Protein AF-A0A3B3D7U7-F1 (afdb_monomer_lite)

Secondary structure (DSSP, 8-state):
--EEEEEEEEEEEEEETTTEEEEEEEEEEEEEEEEEEEEE--SSS--EEEEEEEEEEEPPEEEEEEHHHHHHHHHHHHHHHHHHHHHHHHHHHHT---PPPPP-------------------------------------------------------------SSPPEEEEEEEE----EEEEEE-PPP----

Foldseek 3Di:
DKDKDKDWQDWDWDQDDPRDTDTFKGTWMKMKIKDKDWDQDPPPPRFIEIEIEIAMDIAEIEGEDEPVRVVVVVVVVVVVVVVVVVVVVVVVVVPDPPPPDPPPDDDDDDDDDDDDDDDDDDDDDDDDDDDDDDDDDDDDDDDDDDDDPDPPPPPPPPPDPPPPDSDGHYHYHYHYDDHHYHYHYDYDDPPDDD

Sequence (194 aa):
FPWSISLSQFSIYTLLGHQQSLSLLEPMGCTSTLAVTSKVQSSSEGRPSFVVCLHVDLQPVHVKCSNPQVQLLYELFLSWSSTWARLQRLVSLRQTPSVPDPPAGAAPSSPVRSSTGTALPDTSTCSPSADFGSPTEQGDSVPTGDDGPFADTVTLEQQTSSIEGTSGKVSLWMQWMLPKVTVQLFAPEPAARK

InterPro domains:
  IPR039782 Intermembrane lipid transfer protein VPS13B [PTHR12517] (1-192)

Structure (mmCIF, N/CA/C/O backbone):
data_AF-A0A3B3D7U7-F1
#
_entry.id   AF-A0A3B3D7U7-F1
#
loop_
_atom_site.group_PDB
_atom_site.id
_atom_site.type_symbol
_atom_site.label_atom_id
_atom_site.label_alt_id
_atom_site.label_comp_id
_atom_site.label_asym_id
_atom_site.label_entity_id
_atom_site.label_seq_id
_atom_site.pdbx_PDB_ins_code
_atom_site.Cartn_x
_atom_site.Cartn_y
_atom_site.Cartn_z
_atom_site.occupancy
_atom_site.B_iso_or_equiv
_atom_site.auth_seq_id
_atom_site.auth_comp_id
_atom_site.auth_asym_id
_atom_site.auth_atom_id
_atom_site.pdbx_PDB_model_num
ATOM 1 N N . PHE A 1 1 ? 7.457 -2.154 -24.240 1.00 61.28 1 PHE A N 1
ATOM 2 C CA . PHE A 1 1 ? 6.013 -2.027 -23.954 1.00 61.28 1 PHE A CA 1
ATOM 3 C C . PHE A 1 1 ? 5.813 -1.870 -22.452 1.00 61.28 1 PHE A C 1
ATOM 5 O O . PHE A 1 1 ? 6.523 -2.554 -21.718 1.00 61.28 1 PHE A O 1
ATOM 12 N N . PRO A 1 2 ? 4.934 -0.960 -21.995 1.00 88.69 2 PRO A N 1
ATOM 13 C CA . PRO A 1 2 ? 4.597 -0.826 -20.580 1.00 88.69 2 PRO A CA 1
ATOM 14 C C . PRO A 1 2 ? 3.758 -2.020 -20.103 1.00 88.69 2 PRO A C 1
ATOM 16 O O . PRO A 1 2 ? 2.958 -2.557 -20.868 1.00 88.69 2 PRO A O 1
ATOM 19 N N . TRP A 1 3 ? 3.949 -2.437 -18.854 1.00 94.75 3 TRP A N 1
ATOM 20 C CA . TRP A 1 3 ? 3.159 -3.466 -18.185 1.00 94.75 3 TRP A CA 1
ATOM 21 C C . TRP A 1 3 ? 2.378 -2.853 -17.034 1.00 94.75 3 TRP A C 1
ATOM 23 O O . TRP A 1 3 ? 2.941 -2.133 -16.214 1.00 94.75 3 TRP A O 1
ATOM 33 N N . SER A 1 4 ? 1.086 -3.159 -16.972 1.00 95.00 4 SER A N 1
ATOM 34 C CA . SER A 1 4 ? 0.200 -2.665 -15.925 1.00 95.00 4 SER A CA 1
ATOM 35 C C . SER A 1 4 ? -0.347 -3.819 -15.099 1.00 95.00 4 SER A C 1
ATOM 37 O O . SER A 1 4 ? -0.784 -4.834 -15.641 1.00 95.00 4 SER A O 1
ATOM 39 N N . ILE A 1 5 ? -0.337 -3.647 -13.783 1.00 95.50 5 ILE A N 1
ATOM 40 C CA . ILE A 1 5 ? -0.952 -4.540 -12.806 1.00 95.50 5 ILE A CA 1
ATOM 41 C C . ILE A 1 5 ? -2.000 -3.717 -12.068 1.00 95.50 5 ILE A C 1
ATOM 43 O O . ILE A 1 5 ? -1.695 -2.647 -11.547 1.00 95.50 5 ILE A O 1
ATOM 47 N N . SER A 1 6 ? -3.231 -4.216 -12.023 1.00 95.19 6 SER A N 1
ATOM 48 C CA . SER A 1 6 ? -4.309 -3.600 -11.255 1.00 95.19 6 SER A CA 1
ATOM 49 C C . SER A 1 6 ? -4.769 -4.536 -10.151 1.00 95.19 6 SER A C 1
ATOM 51 O O . SER A 1 6 ? -4.793 -5.758 -10.304 1.00 95.19 6 SER A O 1
ATOM 53 N N . LEU A 1 7 ? -5.103 -3.940 -9.018 1.00 94.56 7 LEU A N 1
ATOM 54 C CA . LEU A 1 7 ? -5.581 -4.608 -7.829 1.00 94.56 7 LEU A CA 1
ATOM 55 C C . LEU A 1 7 ? -6.872 -3.907 -7.410 1.00 94.56 7 LEU A C 1
ATOM 57 O O . LEU A 1 7 ? -6.892 -2.698 -7.193 1.00 94.56 7 LEU A O 1
ATOM 61 N N . SER A 1 8 ? -7.965 -4.661 -7.359 1.00 93.81 8 SER A N 1
ATOM 62 C CA . SER A 1 8 ? -9.314 -4.154 -7.095 1.00 93.81 8 SER A CA 1
ATOM 63 C C . SER A 1 8 ? -9.872 -4.740 -5.805 1.00 93.81 8 SER A C 1
ATOM 65 O O . SER A 1 8 ? -9.578 -5.892 -5.494 1.00 93.81 8 SER A O 1
ATOM 67 N N . GLN A 1 9 ? -10.746 -3.994 -5.121 1.00 93.12 9 GLN A N 1
ATOM 68 C CA . GLN A 1 9 ? -11.438 -4.451 -3.905 1.00 93.12 9 GLN A CA 1
ATOM 69 C C . GLN A 1 9 ? -10.470 -4.866 -2.780 1.00 93.12 9 GLN A C 1
ATOM 71 O O . GLN A 1 9 ? -10.678 -5.854 -2.081 1.00 93.12 9 GLN A O 1
ATOM 76 N N . PHE A 1 10 ? -9.382 -4.117 -2.615 1.00 93.31 10 PHE A N 1
ATOM 77 C CA . PHE A 1 10 ? -8.396 -4.354 -1.570 1.00 93.31 10 PHE A CA 1
ATOM 78 C C . PHE A 1 10 ? -8.878 -3.875 -0.217 1.00 93.31 10 PHE A C 1
ATOM 80 O O . PHE A 1 10 ? -9.112 -2.682 -0.036 1.00 93.31 10 PHE A O 1
ATOM 87 N N . SER A 1 11 ? -8.933 -4.781 0.748 1.00 94.44 11 SER A N 1
ATOM 88 C CA . SER A 1 11 ? -9.333 -4.464 2.113 1.00 94.44 11 SER A CA 1
ATOM 89 C C . SER A 1 11 ? -8.344 -5.038 3.107 1.00 94.44 11 SER A C 1
ATOM 91 O O . SER A 1 11 ? -7.727 -6.077 2.869 1.00 94.44 11 SER A O 1
ATOM 93 N N . ILE A 1 12 ? -8.218 -4.366 4.246 1.00 94.81 12 ILE A N 1
ATOM 94 C CA . ILE A 1 12 ? -7.397 -4.825 5.365 1.00 94.81 12 ILE A CA 1
ATOM 95 C C . ILE A 1 12 ? -8.302 -4.953 6.577 1.00 94.81 12 ILE A C 1
ATOM 97 O O . ILE A 1 12 ? -9.075 -4.045 6.884 1.00 94.81 12 ILE A O 1
ATOM 101 N N . TYR A 1 13 ? -8.157 -6.068 7.283 1.00 93.75 13 TYR A N 1
ATOM 102 C CA . TYR A 1 13 ? -8.874 -6.356 8.514 1.00 93.75 13 TYR A CA 1
ATOM 103 C C . TYR A 1 13 ? -7.883 -6.658 9.629 1.00 93.75 13 TYR A C 1
ATOM 105 O O . TYR A 1 13 ? -6.816 -7.230 9.401 1.00 93.75 13 TYR A O 1
ATOM 113 N N . THR A 1 14 ? -8.253 -6.297 10.849 1.00 92.31 14 THR A N 1
ATOM 114 C CA . THR A 1 14 ? -7.537 -6.687 12.064 1.00 92.31 14 THR A CA 1
ATOM 115 C C . THR A 1 14 ? -8.327 -7.761 12.789 1.00 92.31 14 THR A C 1
ATOM 117 O O . THR A 1 14 ? -9.543 -7.632 12.931 1.00 92.31 14 THR A O 1
ATOM 120 N N . LEU A 1 15 ? -7.636 -8.773 13.302 1.00 91.56 15 LEU A N 1
ATOM 121 C CA . LEU A 1 15 ? -8.225 -9.793 14.163 1.00 91.56 15 LEU A CA 1
ATOM 122 C C . LEU A 1 15 ? -7.955 -9.426 15.622 1.00 91.56 15 LEU A C 1
ATOM 124 O O . LEU A 1 15 ? -6.798 -9.295 16.022 1.00 91.56 15 LEU A O 1
ATOM 128 N N . LEU A 1 16 ? -9.017 -9.242 16.405 1.00 82.69 16 LEU A N 1
ATOM 129 C CA . LEU A 1 16 ? -8.933 -8.825 17.800 1.00 82.69 16 LEU A CA 1
ATOM 130 C C . LEU A 1 16 ? -9.571 -9.874 18.723 1.00 82.69 16 LEU A C 1
ATOM 132 O O . LEU A 1 16 ? -10.695 -10.322 18.490 1.00 82.69 16 LEU A O 1
ATOM 136 N N . GLY A 1 17 ? -8.863 -10.251 19.792 1.00 79.81 17 GLY A N 1
ATOM 137 C CA . GLY A 1 17 ? -9.377 -11.140 20.838 1.00 79.81 17 GLY A CA 1
ATOM 138 C C . GLY A 1 17 ? -9.927 -12.470 20.306 1.00 79.81 17 GLY A C 1
ATOM 139 O O . GLY A 1 17 ? -9.206 -13.243 19.681 1.00 79.81 17 GLY A O 1
ATOM 140 N N . HIS A 1 18 ? -11.212 -12.728 20.566 1.00 77.38 18 HIS A N 1
ATOM 141 C CA . HIS A 1 18 ? -11.940 -13.976 20.284 1.00 77.38 18 HIS A CA 1
ATOM 142 C C . HIS A 1 18 ? -12.222 -14.219 18.779 1.00 77.38 18 HIS A C 1
ATOM 144 O O . HIS A 1 18 ? -13.298 -14.687 18.419 1.00 77.38 18 HIS A O 1
ATOM 150 N N . GLN A 1 19 ? -11.263 -13.901 17.897 1.00 76.31 19 GLN A N 1
ATOM 151 C CA . GLN A 1 19 ? -11.375 -13.958 16.428 1.00 76.31 19 GLN A CA 1
ATOM 152 C C . GLN A 1 19 ? -12.371 -12.952 15.828 1.00 76.31 19 GLN A C 1
ATOM 154 O O . GLN A 1 19 ? -12.948 -13.188 14.767 1.00 76.31 19 GLN A O 1
ATOM 159 N N . GLN A 1 20 ? -12.571 -11.799 16.473 1.00 84.44 20 GLN A N 1
ATOM 160 C CA . GLN A 1 20 ? -13.396 -10.749 15.887 1.00 84.44 20 GLN A CA 1
ATOM 161 C C . GLN A 1 20 ? -12.607 -10.017 14.796 1.00 84.44 20 GLN A C 1
ATOM 163 O O . GLN A 1 20 ? -11.589 -9.381 15.074 1.00 84.44 20 GLN A O 1
ATOM 168 N N . SER A 1 21 ? -13.090 -10.097 13.556 1.00 90.19 21 SER A N 1
ATOM 169 C CA . SER A 1 21 ? -12.557 -9.323 12.435 1.00 90.19 21 SER A CA 1
ATOM 170 C C . SER A 1 21 ? -13.157 -7.921 12.431 1.00 90.19 21 SER A C 1
ATOM 172 O O . SER A 1 21 ? -14.379 -7.758 12.420 1.00 90.19 21 SER A O 1
ATOM 174 N N . LEU A 1 22 ? -12.296 -6.908 12.444 1.00 90.69 22 LEU A N 1
ATOM 175 C CA . LEU A 1 22 ? -12.673 -5.504 12.320 1.00 90.69 22 LEU A CA 1
ATOM 176 C C . LEU A 1 22 ? -12.051 -4.939 11.045 1.00 90.69 22 LEU A C 1
ATOM 178 O O . LEU A 1 22 ? -10.845 -5.075 10.830 1.00 90.69 22 LEU A O 1
ATOM 182 N N . SER A 1 23 ? -12.872 -4.305 10.205 1.00 92.12 23 SER A N 1
ATOM 183 C CA . SER A 1 23 ? -12.387 -3.596 9.016 1.00 92.12 23 SER A CA 1
ATOM 184 C C . SER A 1 23 ? -11.467 -2.458 9.444 1.00 92.12 23 SER A C 1
ATOM 186 O O . SER A 1 23 ? -11.813 -1.691 10.343 1.00 92.12 23 SER A O 1
ATOM 188 N N . LEU A 1 24 ? -10.290 -2.390 8.830 1.00 94.06 24 LEU A N 1
ATOM 189 C CA . LEU A 1 24 ? -9.323 -1.311 9.009 1.00 94.06 24 LEU A CA 1
ATOM 190 C C . LEU A 1 24 ? -9.270 -0.422 7.764 1.00 94.06 24 LEU A C 1
ATOM 192 O O . LEU A 1 24 ? -9.249 0.802 7.874 1.00 94.06 24 LEU A O 1
ATOM 196 N N . LEU A 1 25 ? -9.258 -1.043 6.585 1.00 94.56 25 LEU A N 1
ATOM 197 C CA . LEU A 1 25 ? -9.249 -0.374 5.291 1.00 94.56 25 LEU A CA 1
ATOM 198 C C . LEU A 1 25 ? -10.429 -0.878 4.465 1.00 94.56 25 LEU A C 1
ATOM 200 O O . LEU A 1 25 ? -10.505 -2.071 4.157 1.00 94.56 25 LEU A O 1
ATOM 204 N N . GLU A 1 26 ? -11.320 0.039 4.099 1.00 92.75 26 GLU A N 1
ATOM 205 C CA . GLU A 1 26 ? -12.412 -0.256 3.172 1.00 92.75 26 GLU A CA 1
ATOM 206 C C . GLU A 1 26 ? -11.871 -0.608 1.778 1.00 92.75 26 GLU A C 1
ATOM 208 O O . GLU A 1 26 ? -10.802 -0.114 1.405 1.00 92.75 26 GLU A O 1
ATOM 213 N N . PRO A 1 27 ? -12.601 -1.429 0.996 1.00 91.31 27 PRO A N 1
ATOM 214 C CA . PRO A 1 27 ? -12.185 -1.834 -0.339 1.00 91.31 27 PRO A CA 1
ATOM 215 C C . PRO A 1 27 ? -11.717 -0.658 -1.206 1.00 91.31 27 PRO A C 1
ATOM 217 O O . PRO A 1 27 ? -12.483 0.263 -1.489 1.00 91.31 27 PRO A O 1
ATOM 220 N N . MET A 1 28 ? -10.461 -0.708 -1.651 1.00 93.25 28 MET A N 1
ATOM 221 C CA . MET A 1 28 ? -9.871 0.277 -2.561 1.00 93.25 28 MET A CA 1
ATOM 222 C C . MET A 1 28 ? -9.210 -0.385 -3.777 1.00 93.25 28 MET A C 1
ATOM 224 O O . MET A 1 28 ? -8.883 -1.572 -3.766 1.00 93.25 28 MET A O 1
ATOM 228 N N . GLY A 1 29 ? -9.014 0.388 -4.842 1.00 94.19 29 GLY A N 1
ATOM 229 C CA . GLY A 1 29 ? -8.279 -0.019 -6.036 1.00 94.19 29 GLY A CA 1
ATOM 230 C C . GLY A 1 29 ? -6.915 0.660 -6.155 1.00 94.19 29 GLY A C 1
ATOM 231 O O . GLY A 1 29 ? -6.749 1.817 -5.769 1.00 94.19 29 GLY A O 1
ATOM 232 N N . CYS A 1 30 ? -5.947 -0.054 -6.719 1.00 93.62 30 CYS A N 1
ATOM 233 C CA . CYS A 1 30 ? -4.618 0.449 -7.046 1.00 93.62 30 CYS A CA 1
ATOM 234 C C . CYS A 1 30 ? -4.196 -0.090 -8.415 1.00 93.62 30 CYS A C 1
ATOM 236 O O . CYS A 1 30 ? -4.329 -1.287 -8.672 1.00 93.62 30 CYS A O 1
ATOM 238 N N . THR A 1 31 ? -3.667 0.772 -9.275 1.00 95.75 31 THR A N 1
ATOM 239 C CA . THR A 1 31 ? -3.093 0.381 -10.564 1.00 95.75 31 THR A CA 1
ATOM 240 C C . THR A 1 31 ? -1.652 0.853 -10.624 1.00 95.75 31 THR A C 1
ATOM 242 O O . THR A 1 31 ? -1.361 2.020 -10.389 1.00 95.75 31 THR A O 1
ATOM 245 N N . SER A 1 32 ? -0.744 -0.057 -10.954 1.00 95.81 32 SER A N 1
ATOM 246 C CA . SER A 1 32 ? 0.674 0.219 -11.152 1.00 95.81 32 SER A CA 1
ATOM 247 C C . SER A 1 32 ? 1.041 -0.070 -12.600 1.00 95.81 32 SER A C 1
ATOM 249 O O . SER A 1 32 ? 0.743 -1.150 -13.106 1.00 95.81 32 SER A O 1
ATOM 251 N N . THR A 1 33 ? 1.682 0.882 -13.268 1.00 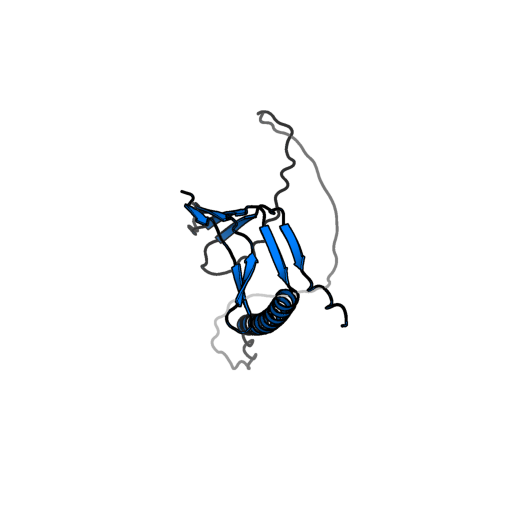96.38 33 THR A N 1
ATOM 252 C CA . THR A 1 33 ? 2.165 0.771 -14.646 1.00 96.38 33 THR A CA 1
ATOM 253 C C . THR A 1 33 ? 3.673 0.974 -14.668 1.00 96.38 33 THR A C 1
ATOM 255 O O . THR A 1 33 ? 4.162 2.030 -14.270 1.00 96.38 33 THR A O 1
ATOM 258 N N . LEU A 1 34 ? 4.417 -0.022 -15.152 1.00 95.62 34 LEU A N 1
ATOM 259 C CA . LEU A 1 34 ? 5.863 0.051 -15.325 1.00 95.62 34 LEU A CA 1
ATOM 260 C C . LEU A 1 34 ? 6.242 0.055 -16.807 1.00 95.62 34 LEU A C 1
ATOM 262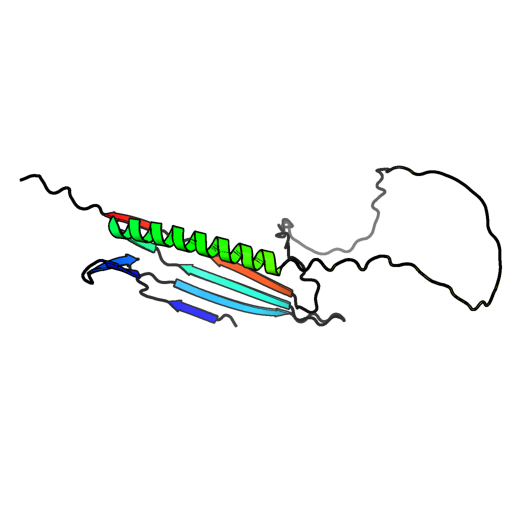 O O . LEU A 1 34 ? 5.821 -0.806 -17.576 1.00 95.62 34 LEU A O 1
ATOM 266 N N . ALA A 1 35 ? 7.112 0.974 -17.205 1.00 94.50 35 ALA A N 1
ATOM 267 C CA . ALA A 1 35 ? 7.783 0.951 -18.497 1.00 94.50 35 ALA A CA 1
ATOM 268 C C . ALA A 1 35 ? 9.295 0.843 -18.294 1.00 94.50 35 ALA A C 1
ATOM 270 O O . ALA A 1 35 ? 9.864 1.527 -17.448 1.00 94.50 35 ALA A O 1
ATOM 271 N N . VAL A 1 36 ? 9.950 -0.004 -19.088 1.00 91.75 36 VAL A N 1
ATOM 272 C CA . VAL A 1 36 ? 11.410 -0.133 -19.093 1.00 91.75 36 VAL A CA 1
ATOM 273 C C . VAL A 1 36 ? 11.911 0.104 -20.508 1.00 91.75 36 VAL A C 1
ATOM 275 O O . VAL A 1 36 ? 11.472 -0.564 -21.446 1.00 91.75 36 VAL A O 1
ATOM 278 N N . THR A 1 37 ? 12.841 1.042 -20.645 1.00 89.56 37 THR A N 1
ATOM 279 C CA . THR A 1 37 ? 13.474 1.396 -21.915 1.00 89.56 37 THR A CA 1
ATOM 280 C C . THR A 1 37 ? 14.979 1.253 -21.772 1.00 89.56 37 THR A C 1
ATOM 282 O O . THR A 1 37 ? 15.594 1.933 -20.953 1.00 89.56 37 THR A O 1
ATOM 285 N N . SER A 1 38 ? 15.590 0.390 -22.579 1.00 88.12 38 SER A N 1
ATOM 286 C CA . SER A 1 38 ? 17.045 0.293 -22.684 1.00 88.12 38 SER A CA 1
ATOM 287 C C . SER A 1 38 ? 17.561 1.208 -23.795 1.00 88.12 38 SER A C 1
ATOM 289 O O . SER A 1 38 ? 17.071 1.131 -24.922 1.00 88.12 38 SER A O 1
ATOM 291 N N . LYS A 1 39 ? 18.577 2.025 -23.520 1.00 79.50 39 LYS A N 1
ATOM 292 C CA . LYS A 1 39 ? 19.368 2.724 -24.540 1.00 79.50 39 LYS A CA 1
ATOM 293 C C . LYS A 1 39 ? 20.751 2.081 -24.604 1.00 79.50 39 LYS A C 1
ATOM 295 O O . LYS A 1 39 ? 21.479 2.077 -23.609 1.00 79.50 39 LYS A O 1
ATOM 300 N N . VAL A 1 40 ? 21.103 1.546 -25.770 1.00 67.88 40 VAL A N 1
ATOM 301 C CA . VAL A 1 40 ? 22.468 1.105 -26.084 1.00 67.88 40 VAL A CA 1
ATOM 302 C C . VAL A 1 40 ? 23.173 2.298 -26.728 1.00 67.88 40 VAL A C 1
ATOM 304 O O . VAL A 1 40 ? 22.734 2.766 -27.777 1.00 67.88 40 VAL A O 1
ATOM 307 N N . GLN A 1 41 ? 24.198 2.849 -26.072 1.00 64.62 41 GLN A N 1
ATOM 308 C CA . GLN A 1 41 ? 25.000 3.929 -26.657 1.00 64.62 41 GLN A CA 1
ATOM 309 C C . GLN A 1 41 ? 25.922 3.361 -27.742 1.00 64.62 41 GLN A C 1
ATOM 311 O O . GLN A 1 41 ? 26.549 2.325 -27.550 1.00 64.62 41 GLN A O 1
ATOM 316 N N . SER A 1 42 ? 25.985 4.043 -28.886 1.00 57.91 42 SER A N 1
ATOM 317 C CA . SER A 1 42 ? 26.776 3.660 -30.062 1.00 57.91 42 SER A CA 1
ATOM 318 C C . SER A 1 42 ? 28.202 4.233 -30.070 1.00 57.91 42 SER A C 1
ATOM 320 O O . SER A 1 42 ? 28.862 4.197 -31.105 1.00 57.91 42 SER A O 1
ATOM 322 N N . SER A 1 43 ? 28.680 4.798 -28.956 1.00 57.31 43 SER A N 1
ATOM 323 C CA . SER A 1 43 ? 30.080 5.206 -28.776 1.00 57.31 43 SER A CA 1
ATOM 324 C C . SER A 1 43 ? 30.896 4.058 -28.166 1.00 57.31 43 SER A C 1
ATOM 326 O O . SER A 1 43 ? 30.331 3.111 -27.627 1.00 57.31 43 SER A O 1
ATOM 328 N N . SER A 1 44 ? 32.227 4.111 -28.279 1.00 54.62 44 SER A N 1
ATOM 329 C CA . SER A 1 44 ? 33.180 3.006 -28.034 1.00 54.62 44 SER A CA 1
ATOM 330 C C . SER A 1 44 ? 33.107 2.308 -26.664 1.00 54.62 44 SER A C 1
ATOM 332 O O . SER A 1 44 ? 33.731 1.267 -26.482 1.00 54.62 44 SER A O 1
ATOM 334 N N . GLU A 1 45 ? 32.324 2.827 -25.719 1.00 63.25 45 GLU A N 1
ATOM 335 C CA . GLU A 1 45 ? 31.904 2.139 -24.500 1.00 63.25 45 GLU A CA 1
ATOM 336 C C . GLU A 1 45 ? 30.416 1.762 -24.597 1.00 63.25 45 GLU A C 1
ATOM 338 O O . GLU A 1 45 ? 29.549 2.468 -24.089 1.00 63.25 45 GLU A O 1
ATOM 343 N N . GLY A 1 46 ? 30.099 0.646 -25.261 1.00 60.12 46 GLY A N 1
ATOM 344 C CA . GLY A 1 46 ? 28.730 0.156 -25.498 1.00 60.12 46 GLY A CA 1
ATOM 345 C C . GLY A 1 46 ? 27.983 -0.327 -24.245 1.00 60.12 46 GLY A C 1
ATOM 346 O O . GLY A 1 46 ? 27.464 -1.443 -24.213 1.00 60.12 46 GLY A O 1
ATOM 347 N N . ARG A 1 47 ? 27.944 0.477 -23.180 1.00 73.62 47 ARG A N 1
ATOM 348 C CA . ARG A 1 47 ? 27.300 0.119 -21.914 1.00 73.62 47 ARG A CA 1
ATOM 349 C C . ARG A 1 47 ? 25.779 0.267 -22.044 1.00 73.62 47 ARG A C 1
ATOM 351 O O . ARG A 1 47 ? 25.298 1.322 -22.467 1.00 73.62 47 ARG A O 1
ATOM 358 N N . PRO A 1 48 ? 24.994 -0.752 -21.656 1.00 77.06 48 PRO A N 1
ATOM 359 C CA . PRO A 1 48 ? 23.547 -0.629 -21.633 1.00 77.06 48 PRO A CA 1
ATOM 360 C C . PRO A 1 48 ? 23.131 0.357 -20.536 1.00 77.06 48 PRO A C 1
ATOM 362 O O . PRO A 1 48 ? 23.620 0.303 -19.404 1.00 77.06 48 PRO A O 1
ATOM 365 N N . SER A 1 49 ? 22.204 1.251 -20.868 1.00 84.31 49 SER A N 1
ATOM 366 C CA . SER A 1 49 ? 21.536 2.119 -19.899 1.00 84.31 49 SER A CA 1
ATOM 367 C C . SER A 1 49 ? 20.043 1.825 -19.875 1.00 84.31 49 SER A C 1
ATOM 369 O O . SER A 1 49 ? 19.451 1.561 -20.920 1.00 84.31 49 SER A O 1
ATOM 371 N N . PHE A 1 50 ? 19.431 1.854 -18.694 1.00 88.81 50 PHE A N 1
ATOM 372 C CA . PHE A 1 50 ? 18.011 1.564 -18.507 1.00 88.81 50 PHE A CA 1
ATOM 373 C C . PHE A 1 50 ? 17.304 2.766 -17.895 1.00 88.81 50 PHE A C 1
ATOM 375 O O . PHE A 1 50 ? 17.770 3.346 -16.915 1.00 88.81 50 PHE A O 1
ATOM 382 N N . VAL A 1 51 ? 16.154 3.112 -18.457 1.00 89.25 51 VAL A N 1
ATOM 383 C CA . VAL A 1 51 ? 15.200 4.048 -17.869 1.00 89.25 51 VAL A CA 1
ATOM 384 C C . VAL A 1 51 ? 13.980 3.246 -17.451 1.00 89.25 51 VAL A C 1
ATOM 386 O O . VAL A 1 51 ? 13.378 2.555 -18.275 1.00 89.25 51 VAL A O 1
ATOM 389 N N . VAL A 1 52 ? 13.645 3.318 -16.169 1.00 92.12 52 VAL A N 1
ATOM 390 C CA . VAL A 1 52 ? 12.486 2.665 -15.569 1.00 92.12 52 VAL A CA 1
ATOM 391 C C . VAL A 1 52 ? 11.496 3.751 -15.172 1.00 92.12 52 VAL A C 1
ATOM 393 O O . VAL A 1 52 ? 11.824 4.603 -14.354 1.00 92.12 52 VAL A O 1
ATOM 396 N N . CYS A 1 53 ? 10.293 3.724 -15.734 1.00 93.69 53 CYS A N 1
ATOM 397 C CA . CYS A 1 53 ? 9.202 4.617 -15.359 1.00 93.69 53 CYS A CA 1
ATOM 398 C C . CYS A 1 53 ? 8.155 3.813 -14.593 1.00 93.69 53 CYS A C 1
ATOM 400 O O . CYS A 1 53 ? 7.608 2.857 -15.141 1.00 93.69 53 CYS A O 1
ATOM 402 N N . LEU A 1 54 ? 7.872 4.201 -13.354 1.00 95.00 54 LEU A N 1
ATOM 403 C CA . LEU A 1 54 ? 6.822 3.629 -12.518 1.00 95.00 54 LEU A CA 1
ATOM 404 C C . LEU A 1 54 ? 5.742 4.683 -12.286 1.00 95.00 54 LEU A C 1
ATOM 406 O O . LEU A 1 54 ? 6.023 5.749 -11.740 1.00 95.00 54 LEU A O 1
ATOM 410 N N . HIS A 1 55 ? 4.518 4.365 -12.682 1.00 94.44 55 HIS A N 1
ATOM 411 C CA . HIS A 1 55 ? 3.339 5.191 -12.472 1.00 94.44 55 HIS A CA 1
ATOM 412 C C . HIS A 1 55 ? 2.342 4.433 -11.601 1.00 94.44 55 HIS A C 1
ATOM 414 O O . HIS A 1 55 ? 2.000 3.296 -11.928 1.00 94.44 55 HIS A O 1
ATOM 420 N N . VAL A 1 56 ? 1.888 5.035 -10.504 1.00 95.31 56 VAL A N 1
ATOM 421 C CA . VAL A 1 56 ? 0.930 4.397 -9.597 1.00 95.31 56 VAL A CA 1
ATOM 422 C C . VAL A 1 56 ? -0.263 5.303 -9.325 1.00 95.31 56 VAL A C 1
ATOM 424 O O . VAL A 1 56 ? -0.127 6.408 -8.794 1.00 95.31 56 VAL A O 1
ATOM 427 N N . ASP A 1 57 ? -1.435 4.760 -9.631 1.00 93.94 57 ASP A N 1
ATOM 428 C CA . ASP A 1 57 ? -2.742 5.363 -9.428 1.00 93.94 57 ASP A CA 1
ATOM 429 C C . ASP A 1 57 ? -3.458 4.678 -8.269 1.00 93.94 57 ASP A C 1
ATOM 431 O O . ASP A 1 57 ? -3.690 3.466 -8.287 1.00 93.94 57 ASP A O 1
ATOM 435 N N . LEU A 1 58 ? -3.849 5.458 -7.263 1.00 92.06 58 LEU A N 1
ATOM 436 C CA . LEU A 1 58 ? -4.605 4.970 -6.116 1.00 92.06 58 LEU A CA 1
ATOM 437 C C . LEU A 1 58 ? -6.012 5.563 -6.125 1.00 92.06 58 LEU A C 1
ATOM 439 O O . LEU A 1 58 ? -6.198 6.769 -6.299 1.00 92.06 58 LEU A O 1
ATOM 443 N N . GLN A 1 59 ? -7.009 4.717 -5.873 1.00 94.44 59 GLN A N 1
ATOM 444 C CA . GLN A 1 59 ? -8.351 5.178 -5.529 1.00 94.44 59 GLN A CA 1
ATOM 445 C C . GLN A 1 59 ? -8.373 5.786 -4.113 1.00 94.44 59 GLN A C 1
ATOM 447 O O . GLN A 1 59 ? -7.477 5.507 -3.310 1.00 94.44 59 GLN A O 1
ATOM 452 N N . PRO A 1 60 ? -9.387 6.610 -3.778 1.00 94.12 60 PRO A N 1
ATOM 453 C CA . PRO A 1 60 ? -9.530 7.179 -2.443 1.00 94.12 60 PRO A CA 1
ATOM 454 C C . PRO A 1 60 ? -9.470 6.126 -1.331 1.00 94.12 60 PR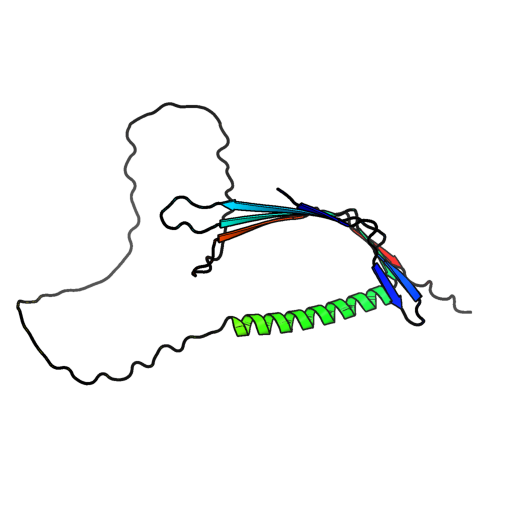O A C 1
ATOM 456 O O . PRO A 1 60 ? -10.162 5.108 -1.375 1.00 94.12 60 PRO A O 1
ATOM 459 N N . VAL A 1 61 ? -8.667 6.409 -0.310 1.00 94.00 61 VAL A N 1
ATOM 460 C CA . VAL A 1 61 ? -8.373 5.496 0.798 1.00 94.00 61 VAL A CA 1
ATOM 461 C C . VAL A 1 61 ? -9.263 5.859 1.981 1.00 94.00 61 VAL A C 1
ATOM 463 O O . VAL A 1 61 ? -9.250 7.002 2.443 1.00 94.00 61 VAL A O 1
ATOM 466 N N . HIS A 1 62 ? -10.021 4.891 2.494 1.00 95.50 62 HIS A N 1
ATOM 467 C CA . HIS A 1 62 ? -10.895 5.083 3.652 1.00 95.50 62 HIS A CA 1
ATOM 468 C C . HIS A 1 62 ? -10.483 4.146 4.782 1.00 95.50 62 HIS A C 1
ATOM 470 O O . HIS A 1 62 ? -10.681 2.933 4.707 1.00 95.50 62 HIS A O 1
ATOM 476 N N . VAL A 1 63 ? -9.913 4.726 5.832 1.00 94.88 63 VAL A N 1
ATOM 477 C CA . VAL A 1 63 ? -9.424 4.008 7.007 1.00 94.88 63 VAL A CA 1
ATOM 478 C C . VAL A 1 63 ? -10.419 4.172 8.148 1.00 94.88 63 VAL A C 1
ATOM 480 O O . VAL A 1 63 ? -10.843 5.288 8.456 1.00 94.88 63 VAL A O 1
ATOM 483 N N . LYS A 1 64 ? -10.776 3.063 8.791 1.00 93.69 64 LYS A N 1
ATOM 484 C CA . LYS A 1 64 ? -11.651 3.023 9.964 1.00 93.69 64 LYS A CA 1
ATOM 485 C C . LYS A 1 64 ? -10.911 2.348 11.106 1.00 93.69 64 LYS A C 1
ATOM 487 O O . LYS A 1 64 ? -10.519 1.196 10.981 1.00 93.69 64 LYS A O 1
ATOM 492 N N . CYS A 1 65 ? -10.741 3.048 12.222 1.00 93.19 65 CYS A N 1
ATOM 493 C CA . CYS A 1 65 ? -10.044 2.498 13.379 1.00 93.19 65 CYS A CA 1
ATOM 494 C C . CYS A 1 65 ? -10.883 2.649 14.644 1.00 93.19 65 CYS A C 1
ATOM 496 O O . CYS A 1 65 ? -11.359 3.733 14.971 1.00 93.19 65 CYS A O 1
ATOM 498 N N . SER A 1 66 ? -11.000 1.567 15.397 1.00 91.31 66 SER A N 1
ATOM 499 C CA . SER A 1 66 ? -11.400 1.577 16.802 1.00 91.31 66 SER A CA 1
ATOM 500 C C . SER A 1 66 ? -10.194 1.828 17.714 1.00 91.31 66 SER A C 1
ATOM 502 O O . SER A 1 66 ? -9.049 1.648 17.296 1.00 91.31 66 SER A O 1
ATOM 504 N N . ASN A 1 67 ? -10.430 2.181 18.981 1.00 90.62 67 ASN A N 1
ATOM 505 C CA . ASN A 1 67 ? -9.355 2.360 19.971 1.00 90.62 67 ASN A CA 1
ATOM 506 C C . ASN A 1 67 ? -8.333 1.198 20.006 1.00 90.62 67 ASN A C 1
ATOM 508 O O . ASN A 1 67 ? -7.135 1.473 19.908 1.00 90.62 67 ASN A O 1
ATOM 512 N N . PRO A 1 68 ? -8.741 -0.089 20.059 1.00 90.19 68 PRO A N 1
ATOM 513 C CA . PRO A 1 68 ? -7.773 -1.184 20.031 1.00 90.19 68 PRO A CA 1
ATOM 514 C C . PRO A 1 68 ? -6.980 -1.280 18.720 1.00 90.19 68 PRO A C 1
ATOM 516 O O . PRO A 1 68 ? -5.805 -1.633 18.743 1.00 90.19 68 PRO A O 1
ATOM 519 N N . GLN A 1 69 ? -7.592 -0.950 17.576 1.00 92.56 69 GLN A N 1
ATOM 520 C CA . GLN A 1 69 ? -6.892 -0.926 16.285 1.00 92.56 69 GLN A CA 1
ATOM 521 C C . GLN A 1 69 ? -5.853 0.198 16.231 1.00 92.56 69 GLN A C 1
ATOM 523 O O . GLN A 1 69 ? -4.761 -0.014 15.714 1.00 92.56 69 GLN A O 1
ATOM 528 N N . VAL A 1 70 ? -6.152 1.369 16.804 1.00 93.44 70 VAL A N 1
ATOM 529 C CA . VAL A 1 70 ? -5.176 2.466 16.919 1.00 93.44 70 VAL A CA 1
ATOM 530 C C . VAL A 1 70 ? -3.981 2.036 17.771 1.00 93.44 70 VAL A C 1
ATOM 532 O O . VAL A 1 70 ? -2.839 2.232 17.358 1.00 93.44 70 VAL A O 1
ATOM 535 N N . GLN A 1 71 ? -4.226 1.398 18.919 1.00 92.75 71 GLN A N 1
ATOM 536 C CA . GLN A 1 71 ? -3.154 0.890 19.778 1.00 92.75 71 GLN A CA 1
ATOM 537 C C . GLN A 1 71 ? -2.306 -0.173 19.063 1.00 92.75 71 GLN A C 1
ATOM 539 O O . GLN A 1 71 ? -1.080 -0.116 19.110 1.00 92.75 71 GLN A O 1
ATOM 544 N N . LEU A 1 72 ? -2.941 -1.100 18.339 1.00 92.81 72 LEU A N 1
ATOM 545 C CA . LEU A 1 72 ? -2.238 -2.112 17.547 1.00 92.81 72 LEU A CA 1
ATOM 546 C C . LEU A 1 72 ? -1.333 -1.482 16.477 1.00 92.81 72 LEU A C 1
ATOM 548 O O . LEU A 1 72 ? -0.181 -1.884 16.327 1.00 92.81 72 LEU A O 1
ATOM 552 N N . LEU A 1 73 ? -1.841 -0.495 15.735 1.00 93.62 73 LEU A N 1
ATOM 553 C CA . LEU A 1 73 ? -1.067 0.205 14.706 1.00 93.62 73 LEU A CA 1
ATOM 554 C C . LEU A 1 73 ? 0.130 0.952 15.292 1.00 93.62 73 LEU A C 1
ATOM 556 O O . LEU A 1 73 ? 1.201 0.960 14.686 1.00 93.62 73 LEU A O 1
ATOM 560 N N . TYR A 1 74 ? -0.041 1.552 16.469 1.0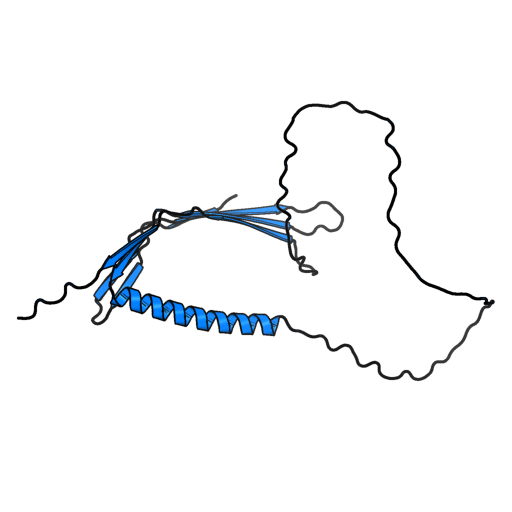0 95.25 74 TYR A N 1
ATOM 561 C CA . TYR A 1 74 ? 1.041 2.228 17.173 1.00 95.25 74 TYR A CA 1
ATOM 562 C C . TYR A 1 74 ? 2.169 1.256 17.551 1.00 95.25 74 TYR A C 1
ATOM 564 O O . TYR A 1 74 ? 3.330 1.505 17.224 1.00 95.25 74 TYR A O 1
ATOM 572 N N . GLU A 1 75 ? 1.836 0.108 18.144 1.00 96.31 75 GLU A N 1
ATOM 573 C CA . GLU A 1 75 ? 2.819 -0.931 18.489 1.00 96.31 75 GLU A CA 1
ATOM 574 C C . GLU A 1 75 ? 3.532 -1.493 17.246 1.00 96.31 75 GLU A C 1
ATOM 576 O O . GLU A 1 75 ? 4.755 -1.669 17.237 1.00 96.31 75 GLU A O 1
ATOM 581 N N . LEU A 1 76 ? 2.791 -1.722 16.154 1.00 95.62 76 LEU A N 1
ATOM 582 C CA . LEU A 1 76 ? 3.366 -2.156 14.877 1.00 95.62 76 LEU A CA 1
ATOM 583 C C . LEU A 1 76 ? 4.345 -1.124 14.313 1.00 95.62 76 LEU A C 1
ATOM 585 O O . LEU A 1 76 ? 5.425 -1.496 13.850 1.00 95.62 76 LEU A O 1
ATOM 589 N N . PHE A 1 77 ? 3.997 0.161 14.377 1.00 96.69 77 PHE A N 1
ATOM 590 C CA . PHE A 1 77 ? 4.869 1.243 13.932 1.00 96.69 77 PHE A CA 1
ATOM 591 C C . PHE A 1 77 ? 6.166 1.295 14.749 1.00 96.69 77 PHE A C 1
ATOM 593 O O . PHE A 1 77 ? 7.257 1.369 14.175 1.00 96.69 77 PHE A O 1
ATOM 600 N N . LEU A 1 78 ? 6.072 1.184 16.077 1.00 97.00 78 LEU A N 1
ATOM 601 C CA . LEU A 1 78 ? 7.249 1.140 16.944 1.00 97.00 78 LEU A CA 1
ATOM 602 C C . LEU A 1 78 ? 8.143 -0.066 16.622 1.00 97.00 78 LEU A C 1
ATOM 604 O O . LEU A 1 78 ? 9.350 0.098 16.420 1.00 97.00 78 LEU A O 1
ATOM 608 N N . SER A 1 79 ? 7.559 -1.257 16.489 1.00 97.25 79 SER A N 1
ATOM 609 C CA . SER A 1 79 ? 8.284 -2.481 16.121 1.00 97.25 79 SER A CA 1
ATOM 610 C C . SER A 1 79 ? 8.978 -2.369 14.757 1.00 97.25 79 SER A C 1
ATOM 612 O O . SER A 1 79 ? 10.168 -2.689 14.621 1.00 97.25 79 SER A O 1
ATOM 614 N N . TRP A 1 80 ? 8.270 -1.845 13.752 1.00 97.50 80 TRP A N 1
ATOM 615 C CA . TRP A 1 80 ? 8.821 -1.590 12.424 1.00 97.50 80 TRP A CA 1
ATOM 616 C C . TRP A 1 80 ? 9.996 -0.613 12.483 1.00 97.50 80 TRP A C 1
ATOM 618 O O . TRP A 1 80 ? 11.058 -0.900 11.934 1.00 97.50 80 TRP A O 1
ATOM 628 N N . SER A 1 81 ? 9.847 0.504 13.200 1.00 96.06 81 SER A N 1
ATOM 629 C CA . SER A 1 81 ? 10.892 1.527 13.318 1.00 96.06 81 SER A CA 1
ATOM 630 C C . SER A 1 81 ? 12.170 0.985 13.974 1.00 96.06 81 SER A C 1
ATOM 632 O O . SER A 1 81 ? 13.275 1.216 13.478 1.00 96.06 81 SER A O 1
ATOM 634 N N . SER A 1 82 ? 12.028 0.179 15.029 1.00 95.94 82 SER A N 1
ATOM 635 C CA . SER A 1 82 ? 13.144 -0.495 15.700 1.00 95.94 82 SER A CA 1
ATOM 636 C C . SER A 1 82 ? 13.849 -1.481 14.765 1.00 95.94 82 SER A C 1
ATOM 638 O O . SER A 1 82 ? 15.082 -1.508 14.670 1.00 95.94 82 SER A O 1
ATOM 640 N N . THR A 1 83 ? 13.070 -2.258 14.010 1.00 96.44 83 THR A N 1
ATOM 641 C CA . THR A 1 83 ? 13.591 -3.219 13.031 1.00 96.44 83 THR A CA 1
ATOM 642 C C . THR A 1 83 ? 14.316 -2.512 11.886 1.00 96.44 83 THR A C 1
ATOM 644 O O . THR A 1 83 ? 15.424 -2.910 11.520 1.00 96.44 83 THR A O 1
ATOM 647 N N . TRP A 1 84 ? 13.750 -1.418 11.377 1.00 94.94 84 TRP A N 1
ATOM 648 C CA . TRP A 1 84 ? 14.372 -0.582 10.356 1.00 94.94 84 TRP A CA 1
ATOM 649 C C . TRP A 1 84 ? 15.692 0.020 10.840 1.00 94.94 84 TRP A C 1
ATOM 651 O O . TRP A 1 84 ? 16.701 -0.083 10.147 1.00 94.94 84 TRP A O 1
ATOM 661 N N . ALA A 1 85 ? 15.738 0.566 12.059 1.00 94.38 85 ALA A N 1
ATOM 662 C CA . ALA A 1 85 ? 16.968 1.104 12.638 1.00 94.38 85 ALA A CA 1
ATOM 663 C C . ALA A 1 85 ? 18.070 0.036 12.765 1.00 94.38 85 ALA A C 1
ATOM 665 O O . ALA A 1 85 ? 19.247 0.319 12.535 1.00 94.38 85 ALA A O 1
ATOM 666 N N . ARG A 1 86 ? 17.706 -1.211 13.091 1.00 94.00 86 ARG A N 1
ATOM 667 C CA . ARG A 1 86 ? 18.651 -2.341 13.093 1.00 94.00 86 ARG A CA 1
ATOM 668 C C . ARG A 1 86 ? 19.152 -2.659 11.687 1.00 94.00 86 ARG A C 1
ATOM 670 O O . ARG A 1 86 ? 20.352 -2.855 11.516 1.00 94.00 86 ARG A O 1
ATOM 677 N N . LEU A 1 87 ? 18.265 -2.677 10.692 1.00 94.31 87 LEU A N 1
ATOM 678 C CA . LEU A 1 87 ? 18.639 -2.932 9.301 1.00 94.31 87 LEU A CA 1
ATOM 679 C C . LEU A 1 87 ? 19.571 -1.843 8.758 1.00 94.31 87 LEU A C 1
ATOM 681 O O . LEU A 1 87 ? 20.586 -2.162 8.146 1.00 94.31 87 LEU A O 1
ATOM 685 N N . GLN A 1 88 ? 19.281 -0.574 9.045 1.00 92.31 88 GLN A N 1
ATOM 686 C CA . GLN A 1 88 ? 20.131 0.555 8.663 1.00 92.31 88 GLN A CA 1
ATOM 687 C C . GLN A 1 88 ? 21.548 0.423 9.234 1.00 92.31 88 GLN A C 1
ATOM 689 O O . GLN A 1 88 ? 22.521 0.606 8.505 1.00 92.31 88 GLN A O 1
ATOM 694 N N . ARG A 1 89 ? 21.686 0.008 10.501 1.00 90.69 89 ARG A N 1
ATOM 695 C CA . ARG A 1 89 ? 23.007 -0.271 11.095 1.00 90.69 89 ARG A CA 1
ATOM 696 C C . ARG A 1 89 ? 23.748 -1.397 10.371 1.00 90.69 89 ARG A C 1
ATOM 698 O O . ARG A 1 89 ? 24.950 -1.286 10.164 1.00 90.69 89 ARG A O 1
ATOM 705 N N . LEU A 1 90 ? 23.048 -2.456 9.960 1.00 89.19 90 LEU A N 1
ATOM 706 C CA . LEU A 1 90 ? 23.655 -3.564 9.210 1.00 89.19 90 LEU A CA 1
ATOM 707 C C . LEU A 1 90 ? 24.111 -3.140 7.808 1.00 89.19 90 LEU A C 1
ATOM 709 O O . LEU A 1 90 ? 25.185 -3.544 7.366 1.00 89.19 90 LEU A O 1
ATOM 713 N N . VAL A 1 91 ? 23.315 -2.323 7.115 1.00 84.31 91 VAL A N 1
ATOM 714 C CA . VAL A 1 91 ? 23.665 -1.788 5.790 1.00 84.31 91 VAL A CA 1
ATOM 715 C C . VAL A 1 91 ? 24.850 -0.826 5.892 1.00 84.31 91 VAL A C 1
ATOM 717 O O . VAL A 1 91 ? 25.794 -0.956 5.117 1.00 84.31 91 VAL A O 1
ATOM 720 N N . SER A 1 92 ? 24.854 0.066 6.887 1.00 77.75 92 SER A N 1
ATOM 721 C CA . SER A 1 92 ? 25.975 0.975 7.160 1.00 77.75 92 SER A CA 1
ATOM 722 C C . SER A 1 92 ? 27.274 0.218 7.474 1.00 77.75 92 SER A C 1
ATOM 724 O O . SER A 1 92 ? 28.321 0.548 6.918 1.00 77.75 92 SER A O 1
ATOM 726 N N . LEU A 1 93 ? 27.208 -0.852 8.278 1.00 70.88 93 LEU A N 1
ATOM 727 C CA . LEU A 1 93 ? 28.371 -1.696 8.575 1.00 70.88 93 LEU A CA 1
ATOM 728 C C . LEU A 1 93 ? 28.916 -2.387 7.311 1.00 70.88 93 LEU A C 1
ATOM 730 O O . LEU A 1 93 ? 30.126 -2.472 7.124 1.00 70.88 93 LEU A O 1
ATOM 734 N N . ARG A 1 94 ? 28.033 -2.847 6.413 1.00 61.50 94 ARG A N 1
ATOM 735 C CA . ARG A 1 94 ? 28.427 -3.473 5.137 1.00 61.50 94 ARG A CA 1
ATOM 736 C C . ARG A 1 94 ? 29.082 -2.505 4.151 1.00 61.50 94 ARG A C 1
ATOM 738 O O . ARG A 1 94 ? 29.815 -2.961 3.280 1.00 61.50 94 ARG A O 1
ATOM 745 N N . GLN A 1 95 ? 28.816 -1.207 4.271 1.00 57.22 95 GLN A N 1
ATOM 746 C CA . GLN A 1 95 ? 29.409 -0.175 3.417 1.00 57.22 95 GLN A CA 1
ATOM 747 C C . GLN A 1 95 ? 30.766 0.335 3.919 1.00 57.22 95 GLN A C 1
ATOM 749 O O . GLN A 1 95 ? 31.365 1.176 3.258 1.00 57.22 95 GLN A O 1
ATOM 754 N N . THR A 1 96 ? 31.289 -0.202 5.028 1.00 52.19 96 THR A N 1
ATOM 755 C CA . THR A 1 96 ? 32.654 0.091 5.487 1.00 52.19 96 THR A CA 1
ATOM 756 C C . THR A 1 96 ? 33.592 -1.095 5.233 1.00 52.19 96 THR A C 1
ATOM 758 O O . THR A 1 96 ? 33.812 -1.912 6.126 1.00 52.19 96 THR A O 1
ATOM 761 N N . PRO A 1 97 ? 34.212 -1.199 4.047 1.00 48.97 97 PRO A N 1
ATOM 762 C CA . PRO A 1 97 ? 35.535 -1.768 3.906 1.00 48.97 97 PRO A CA 1
ATOM 763 C C . PRO A 1 97 ? 36.528 -0.600 3.913 1.00 48.97 97 PRO A C 1
ATOM 765 O O . PRO A 1 97 ? 36.852 -0.041 2.867 1.00 48.97 97 PRO A O 1
ATOM 768 N N . SER A 1 98 ? 37.012 -0.198 5.092 1.00 54.94 98 SER A N 1
ATOM 769 C CA . SER A 1 98 ? 38.258 0.568 5.143 1.00 54.94 98 SER A CA 1
ATOM 770 C C . SER A 1 98 ? 39.360 -0.378 4.674 1.00 54.94 98 SER A C 1
ATOM 772 O O . SER A 1 98 ? 39.802 -1.241 5.435 1.00 54.94 98 SER A O 1
ATOM 774 N N . VAL A 1 99 ? 39.745 -0.275 3.402 1.00 51.19 99 VAL A N 1
ATOM 775 C CA . VAL A 1 99 ? 41.002 -0.847 2.918 1.00 51.19 99 VAL A CA 1
ATOM 776 C C . VAL A 1 99 ? 42.094 -0.298 3.840 1.00 51.19 99 VAL A C 1
ATOM 778 O O . VAL A 1 99 ? 42.222 0.924 3.933 1.00 51.19 99 VAL A O 1
ATOM 781 N N . PRO A 1 100 ? 42.830 -1.141 4.585 1.00 49.31 100 PRO A N 1
ATOM 782 C CA . PRO A 1 100 ? 43.991 -0.667 5.310 1.00 49.31 100 PRO A CA 1
ATOM 783 C C . PRO A 1 100 ? 45.012 -0.228 4.265 1.00 49.31 100 PRO A C 1
ATOM 785 O O . PRO A 1 100 ? 45.388 -1.025 3.402 1.00 49.31 100 PRO A O 1
ATOM 788 N N . ASP A 1 101 ? 45.433 1.030 4.332 1.00 53.00 101 ASP A N 1
ATOM 789 C CA . ASP A 1 101 ? 46.603 1.501 3.598 1.00 53.00 101 ASP A CA 1
ATOM 790 C C . ASP A 1 101 ? 47.785 0.590 3.992 1.00 53.00 101 ASP A C 1
ATOM 792 O O . ASP A 1 101 ? 47.993 0.360 5.194 1.00 53.00 101 ASP A O 1
ATOM 796 N N . PRO A 1 102 ? 48.514 -0.024 3.041 1.00 53.97 102 PRO A N 1
ATOM 797 C CA . PRO A 1 102 ? 49.607 -0.915 3.392 1.00 53.97 102 PRO A CA 1
ATOM 798 C C . PRO A 1 102 ? 50.666 -0.125 4.174 1.00 53.97 102 PRO A C 1
ATOM 800 O O . PRO A 1 102 ? 51.001 0.999 3.792 1.00 53.97 102 PRO A O 1
ATOM 803 N N . PRO A 1 103 ? 51.215 -0.678 5.272 1.00 55.22 103 PRO A N 1
ATOM 804 C CA . PRO A 1 103 ? 52.228 0.021 6.043 1.00 55.22 103 PRO A CA 1
ATOM 805 C C . PRO A 1 103 ? 53.422 0.324 5.137 1.00 55.22 103 PRO A C 1
ATOM 807 O O . PRO A 1 103 ? 53.935 -0.571 4.463 1.00 55.22 103 PRO A O 1
ATOM 810 N N . ALA A 1 104 ? 53.866 1.584 5.142 1.00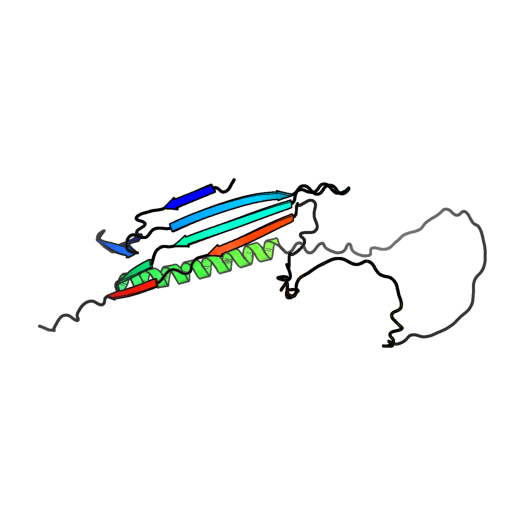 55.72 104 ALA A N 1
ATOM 811 C CA . ALA A 1 104 ? 55.109 2.029 4.524 1.00 55.72 104 ALA A CA 1
ATOM 812 C C . ALA A 1 104 ? 56.296 1.339 5.223 1.00 55.72 104 ALA A C 1
ATOM 814 O O . ALA A 1 104 ? 56.927 1.875 6.133 1.00 55.72 104 ALA A O 1
ATOM 815 N N . GLY A 1 105 ? 56.540 0.089 4.842 1.00 41.41 105 GLY A N 1
ATOM 816 C CA . GLY A 1 105 ? 57.619 -0.751 5.325 1.00 41.41 105 GLY A CA 1
ATOM 817 C C . GLY A 1 105 ? 58.860 -0.559 4.466 1.00 41.41 105 GLY A C 1
ATOM 818 O O . GLY A 1 105 ? 58.855 -0.883 3.284 1.00 41.41 105 GLY A O 1
ATOM 819 N N . ALA A 1 106 ? 59.892 -0.010 5.105 1.00 41.16 106 ALA A N 1
ATOM 820 C CA . ALA A 1 106 ? 61.312 -0.018 4.767 1.00 41.16 106 ALA A CA 1
ATOM 821 C C . ALA A 1 106 ? 61.732 -0.722 3.459 1.00 41.16 106 ALA A C 1
ATOM 823 O O . ALA A 1 106 ? 61.677 -1.944 3.325 1.00 41.16 106 ALA A O 1
ATOM 824 N N . ALA A 1 107 ? 62.296 0.070 2.547 1.00 44.47 107 ALA A N 1
ATOM 825 C CA . ALA A 1 107 ? 63.159 -0.417 1.480 1.00 44.47 107 ALA A CA 1
ATOM 826 C C . ALA A 1 107 ? 64.383 -1.167 2.041 1.00 44.47 107 ALA A C 1
ATOM 828 O O . ALA A 1 107 ? 64.968 -0.732 3.039 1.00 44.47 107 ALA A O 1
ATOM 829 N N . PRO A 1 108 ? 64.868 -2.190 1.317 1.00 37.75 108 PRO A N 1
ATOM 830 C CA . PRO A 1 108 ? 66.306 -2.369 1.198 1.00 37.75 108 PRO A CA 1
ATOM 831 C C . PRO A 1 108 ? 66.766 -2.528 -0.264 1.00 37.75 108 PRO A C 1
ATOM 833 O O . PRO A 1 108 ? 66.297 -3.381 -1.008 1.00 37.75 108 PRO A O 1
ATOM 836 N N . SER A 1 109 ? 67.749 -1.690 -0.609 1.00 35.19 109 SER A N 1
ATOM 837 C CA . SER A 1 109 ? 68.886 -1.914 -1.525 1.00 35.19 109 SER A CA 1
ATOM 838 C C . SER A 1 109 ? 68.657 -2.460 -2.950 1.00 35.19 109 SER A C 1
ATOM 840 O O . SER A 1 109 ? 68.405 -3.642 -3.155 1.00 35.19 109 SER A O 1
ATOM 842 N N . SER A 1 110 ? 68.944 -1.601 -3.942 1.00 42.31 110 SER A N 1
ATOM 843 C CA . SER A 1 110 ? 69.332 -1.984 -5.320 1.00 42.31 110 SER A CA 1
ATOM 844 C C . SER A 1 110 ? 70.731 -2.641 -5.364 1.00 42.31 110 SER A C 1
ATOM 846 O O . SER A 1 110 ? 71.483 -2.487 -4.395 1.00 42.31 110 SER A O 1
ATOM 848 N N . PRO A 1 111 ? 71.121 -3.337 -6.456 1.00 46.44 111 PRO A N 1
ATOM 849 C CA . PRO A 1 111 ? 71.739 -2.665 -7.622 1.00 46.44 111 PRO A CA 1
ATOM 850 C C . PRO A 1 111 ? 71.259 -3.259 -8.972 1.00 46.44 111 PRO A C 1
ATOM 852 O O . PRO A 1 111 ? 70.856 -4.409 -9.042 1.00 46.44 111 PRO A O 1
ATOM 855 N N . VAL A 1 112 ? 71.209 -2.531 -10.090 1.00 32.56 112 VAL A N 1
ATOM 856 C CA . VAL A 1 112 ? 72.362 -2.255 -10.963 1.00 32.56 112 VAL A CA 1
ATOM 857 C C . VAL A 1 112 ? 72.048 -1.086 -11.908 1.00 32.56 112 VAL A C 1
ATOM 859 O O . VAL A 1 112 ? 70.926 -0.847 -12.337 1.00 32.56 112 VAL A O 1
ATOM 862 N N . ARG A 1 113 ? 73.132 -0.369 -12.180 1.00 42.59 113 ARG A N 1
ATOM 863 C CA . ARG A 1 113 ? 73.343 0.912 -12.843 1.00 42.59 113 ARG A CA 1
ATOM 864 C C . ARG A 1 113 ? 73.446 0.752 -14.365 1.00 42.59 113 ARG A C 1
ATOM 866 O O . ARG A 1 113 ? 74.202 -0.098 -14.822 1.00 42.59 113 ARG A O 1
ATOM 873 N N . SER A 1 114 ? 72.869 1.678 -15.125 1.00 33.75 114 SER A N 1
ATOM 874 C CA . SER A 1 114 ? 73.472 2.138 -16.384 1.00 33.75 114 SER A CA 1
ATOM 875 C C . SER A 1 114 ? 73.063 3.579 -16.680 1.00 33.75 114 SER A C 1
ATOM 877 O O . SER A 1 114 ? 71.887 3.926 -16.718 1.00 33.75 114 SER A O 1
ATOM 879 N N . SER A 1 115 ? 74.102 4.397 -16.803 1.00 42.19 115 SER A N 1
ATOM 880 C CA . SER A 1 115 ? 74.162 5.852 -16.903 1.00 42.19 115 SER A CA 1
ATOM 881 C C . SER A 1 115 ? 73.670 6.420 -18.238 1.00 42.19 115 SER A C 1
ATOM 883 O O . SER A 1 115 ? 73.779 5.742 -19.253 1.00 42.19 115 SER A O 1
ATOM 885 N N . THR A 1 116 ? 73.264 7.697 -18.238 1.00 35.66 116 THR A N 1
ATOM 886 C CA . THR A 1 116 ? 73.752 8.836 -19.072 1.00 35.66 116 THR A CA 1
ATOM 887 C C . THR A 1 116 ? 72.989 10.082 -18.565 1.00 35.66 116 THR A C 1
ATOM 889 O O . THR A 1 116 ? 71.768 10.088 -18.622 1.00 35.66 116 THR A O 1
ATOM 892 N N . GLY A 1 117 ? 73.577 10.975 -17.749 1.00 35.88 117 GLY A N 1
ATOM 893 C CA . GLY A 1 117 ? 74.253 12.226 -18.166 1.00 35.88 117 GLY A CA 1
ATOM 894 C C . GLY A 1 117 ? 73.242 13.220 -18.775 1.00 35.88 117 GLY A C 1
ATOM 895 O O . GLY A 1 117 ? 72.683 12.889 -19.804 1.00 35.88 117 GLY A O 1
ATOM 896 N N . THR A 1 118 ? 72.905 14.401 -18.234 1.00 35.34 118 THR A N 1
ATOM 897 C CA . THR A 1 118 ? 73.761 15.472 -17.681 1.00 35.34 118 THR A CA 1
ATOM 898 C C . THR A 1 118 ? 72.937 16.591 -16.992 1.00 35.34 118 THR A C 1
ATOM 900 O O . THR A 1 118 ? 71.923 17.006 -17.534 1.00 35.34 118 THR A O 1
ATOM 903 N N . ALA A 1 119 ? 73.476 17.108 -15.874 1.00 34.00 119 ALA A N 1
ATOM 904 C CA . ALA A 1 119 ? 73.443 18.486 -15.326 1.00 34.00 119 ALA A CA 1
ATOM 905 C C . ALA A 1 119 ? 72.129 19.191 -14.851 1.00 34.00 119 ALA A C 1
ATOM 907 O O . ALA A 1 119 ? 71.228 19.490 -15.622 1.00 34.00 119 ALA A O 1
ATOM 908 N N . LEU A 1 120 ? 72.142 19.553 -13.556 1.00 40.62 120 LEU A N 1
ATOM 909 C CA . LEU A 1 120 ? 71.424 20.613 -12.794 1.00 40.62 120 LEU A CA 1
ATOM 910 C C . LEU A 1 120 ? 72.476 21.716 -12.446 1.00 40.62 120 LEU A C 1
ATOM 912 O O . LEU A 1 120 ? 73.652 21.439 -12.713 1.00 40.62 120 LEU A O 1
ATOM 916 N N . PRO A 1 121 ? 72.197 22.850 -11.750 1.00 54.12 121 PRO A N 1
ATOM 917 C CA . PRO A 1 121 ? 70.949 23.423 -11.202 1.00 54.12 121 PRO A CA 1
ATOM 918 C C . PRO A 1 121 ? 70.800 24.934 -11.586 1.00 54.12 121 PRO A C 1
ATOM 920 O O . PRO A 1 121 ? 71.576 25.438 -12.387 1.00 54.12 121 PRO A O 1
ATOM 923 N N . ASP A 1 122 ? 69.749 25.679 -11.226 1.00 36.25 122 ASP A N 1
ATOM 924 C CA . ASP A 1 122 ? 69.700 26.455 -9.974 1.00 36.25 122 ASP A CA 1
ATOM 925 C C . ASP A 1 122 ? 68.342 27.161 -9.758 1.00 36.25 122 ASP A C 1
ATOM 927 O O . ASP A 1 122 ? 67.755 27.725 -10.676 1.00 36.25 122 ASP A O 1
ATOM 931 N N . THR A 1 123 ? 67.894 27.090 -8.495 1.00 38.06 123 THR A N 1
ATOM 932 C CA . THR A 1 123 ? 67.220 28.086 -7.625 1.00 38.06 123 THR A CA 1
ATOM 933 C C . THR A 1 123 ? 66.268 29.118 -8.277 1.00 38.06 123 THR A C 1
ATOM 935 O O . THR A 1 123 ? 66.681 29.907 -9.111 1.00 38.06 123 THR A O 1
ATOM 938 N N . SER A 1 124 ? 65.016 29.321 -7.848 1.00 34.12 124 SER A N 1
ATOM 939 C CA . SER A 1 124 ? 64.635 29.723 -6.489 1.00 34.12 124 SER A CA 1
ATOM 940 C C . SER A 1 124 ? 63.109 30.005 -6.393 1.00 34.12 124 SER A C 1
ATOM 942 O O . SER A 1 124 ? 62.499 30.467 -7.348 1.00 34.12 124 SER A O 1
ATOM 944 N N . THR A 1 125 ? 62.555 29.739 -5.203 1.00 38.31 125 THR A N 1
ATOM 945 C CA . THR A 1 125 ? 61.492 30.450 -4.444 1.00 38.31 125 THR A CA 1
ATOM 946 C C . THR A 1 125 ? 60.055 30.702 -4.959 1.00 38.31 125 THR A C 1
ATOM 948 O O . THR A 1 125 ? 59.822 31.353 -5.965 1.00 38.31 125 THR A O 1
ATOM 951 N N . CYS A 1 126 ? 59.128 30.377 -4.038 1.00 33.84 126 CYS A N 1
ATOM 952 C CA . CYS A 1 126 ? 57.870 31.066 -3.686 1.00 33.84 126 CYS A CA 1
ATOM 953 C C . CYS A 1 126 ? 56.567 30.773 -4.472 1.00 33.84 126 CYS A C 1
ATOM 955 O O . CYS A 1 126 ? 56.368 31.230 -5.589 1.00 33.84 126 CYS A O 1
ATOM 957 N N . SER A 1 127 ? 55.599 30.149 -3.776 1.00 40.72 127 SER A N 1
ATOM 958 C CA . SER A 1 127 ? 54.147 30.467 -3.838 1.00 40.72 127 SER A CA 1
ATOM 959 C C . SER A 1 127 ? 53.914 31.989 -3.646 1.00 40.72 127 SER A C 1
ATOM 961 O O . SER A 1 127 ? 54.821 32.599 -3.075 1.00 40.72 127 SER A O 1
ATOM 963 N N . PRO A 1 128 ? 52.749 32.638 -3.932 1.00 50.97 128 PRO A N 1
ATOM 964 C CA . PRO A 1 128 ? 51.374 32.100 -3.948 1.00 50.97 128 PRO A CA 1
ATOM 965 C C . PRO A 1 128 ? 50.375 32.796 -4.935 1.00 50.97 128 PRO A C 1
ATOM 967 O O . PRO A 1 128 ? 50.743 33.643 -5.738 1.00 50.97 128 PRO A O 1
ATOM 970 N N . SER A 1 129 ? 49.086 32.473 -4.758 1.00 35.94 129 SER A N 1
ATOM 971 C CA . SER A 1 129 ? 47.903 33.345 -4.924 1.00 35.94 129 SER A CA 1
ATOM 972 C C . SER A 1 129 ? 47.157 33.427 -6.261 1.00 35.94 129 SER A C 1
ATOM 974 O O . SER A 1 129 ? 47.709 33.449 -7.351 1.00 35.94 129 SER A O 1
ATOM 976 N N . ALA A 1 130 ? 45.835 33.456 -6.074 1.00 48.88 130 ALA A N 1
ATOM 977 C CA . ALA A 1 130 ? 44.763 33.596 -7.041 1.00 48.88 130 ALA A CA 1
ATOM 978 C C . ALA A 1 130 ? 44.802 34.929 -7.789 1.00 48.88 130 ALA A C 1
ATOM 980 O O . ALA A 1 130 ? 45.167 35.940 -7.196 1.00 48.88 130 ALA A O 1
ATOM 981 N N . ASP A 1 131 ? 44.281 34.930 -9.018 1.00 37.75 131 ASP A N 1
ATOM 982 C CA . ASP A 1 131 ? 43.684 36.133 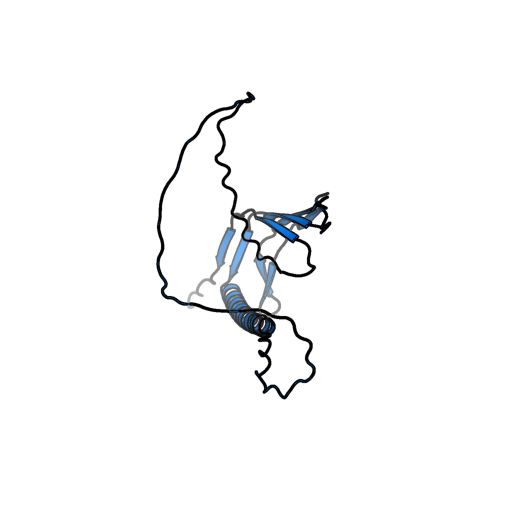-9.583 1.00 37.75 131 ASP A CA 1
ATOM 983 C C . ASP A 1 131 ? 42.468 35.834 -10.467 1.00 37.75 131 ASP A C 1
ATOM 985 O O . ASP A 1 131 ? 42.408 34.855 -11.214 1.00 37.75 131 ASP A O 1
ATOM 989 N N . PHE A 1 132 ? 41.480 36.707 -10.286 1.00 43.81 132 PHE A N 1
ATOM 990 C CA . PHE A 1 132 ? 40.206 36.833 -10.983 1.00 43.81 132 PHE A CA 1
ATOM 991 C C . PHE A 1 132 ? 40.369 37.809 -12.166 1.00 43.81 132 PHE A C 1
ATOM 993 O O . PHE A 1 132 ? 41.051 38.820 -12.034 1.00 43.81 132 PHE A O 1
ATOM 1000 N N . GLY A 1 133 ? 39.634 37.577 -13.262 1.00 34.41 133 GLY A N 1
ATOM 1001 C CA . GLY A 1 133 ? 39.466 38.510 -14.397 1.00 34.41 133 GLY A CA 1
ATOM 1002 C C . GLY A 1 133 ? 40.313 38.125 -15.619 1.00 34.41 133 GLY A C 1
ATOM 1003 O O . GLY A 1 133 ? 41.466 37.756 -15.478 1.00 34.41 133 GLY A O 1
ATOM 1004 N N . SER A 1 134 ? 39.846 38.172 -16.869 1.00 34.44 134 SER A N 1
ATOM 1005 C CA . SER A 1 134 ? 38.892 39.103 -17.489 1.00 34.44 134 SER A CA 1
ATOM 1006 C C . SER A 1 134 ? 38.321 38.517 -18.800 1.00 34.44 134 SER A C 1
ATOM 1008 O O . SER A 1 134 ? 38.935 37.610 -19.363 1.00 34.44 134 SER A O 1
ATOM 1010 N N . PRO A 1 135 ? 37.188 39.038 -19.310 1.00 50.16 135 PRO A N 1
ATOM 1011 C CA . PRO A 1 135 ? 36.556 38.613 -20.557 1.00 50.16 135 PRO A CA 1
ATOM 1012 C C . PRO A 1 135 ? 37.079 39.417 -21.758 1.00 50.16 135 PRO A C 1
ATOM 1014 O O . PRO A 1 135 ? 37.294 40.623 -21.641 1.00 50.16 135 PRO A O 1
ATOM 1017 N N . THR A 1 136 ? 37.187 38.788 -22.930 1.00 38.03 136 THR A N 1
ATOM 1018 C CA . THR A 1 136 ? 37.362 39.528 -24.188 1.00 38.03 136 THR A CA 1
ATOM 1019 C C . THR A 1 136 ? 36.606 38.859 -25.331 1.00 38.03 136 THR A C 1
ATOM 1021 O O . THR A 1 136 ? 36.977 37.801 -25.823 1.00 38.03 136 THR A O 1
ATOM 1024 N N . GLU A 1 137 ? 35.518 39.541 -25.675 1.00 40.28 137 GLU A N 1
ATOM 1025 C CA . GLU A 1 137 ? 35.017 39.864 -27.010 1.00 40.28 137 GLU A CA 1
ATOM 1026 C C . GLU A 1 137 ? 34.517 38.788 -27.992 1.00 40.28 137 GLU A C 1
ATOM 1028 O O . GLU A 1 137 ? 35.179 37.855 -28.432 1.00 40.28 137 GLU A O 1
ATOM 1033 N N . GLN A 1 138 ? 33.272 39.068 -28.363 1.00 36.84 138 GLN A N 1
ATOM 1034 C CA . GLN A 1 138 ? 32.403 38.568 -29.408 1.00 36.84 138 GLN A CA 1
ATOM 1035 C C . GLN A 1 138 ? 32.824 39.105 -30.784 1.00 36.84 138 GLN A C 1
ATOM 1037 O O . GLN A 1 138 ? 33.193 40.270 -30.899 1.00 36.84 138 GLN A O 1
ATOM 1042 N N . GLY A 1 139 ? 32.668 38.308 -31.844 1.00 33.62 139 GLY A N 1
ATOM 1043 C CA . GLY A 1 139 ? 32.796 38.833 -33.203 1.00 33.62 139 GLY A CA 1
ATOM 1044 C C . GLY A 1 139 ? 32.723 37.799 -34.321 1.00 33.62 139 GLY A C 1
ATOM 1045 O O . GLY A 1 139 ? 33.750 37.317 -34.770 1.00 33.62 139 GLY A O 1
ATOM 1046 N N . ASP A 1 140 ? 31.497 37.590 -34.807 1.00 31.09 140 ASP A N 1
ATOM 1047 C CA . ASP A 1 140 ? 31.149 37.328 -36.213 1.00 31.09 140 ASP A CA 1
ATOM 1048 C C . ASP A 1 140 ? 31.241 35.889 -36.771 1.00 31.09 140 ASP A C 1
ATOM 1050 O O . ASP A 1 140 ? 32.313 35.384 -37.093 1.00 31.09 140 ASP A O 1
ATOM 1054 N N . SER A 1 141 ? 30.075 35.243 -36.955 1.00 35.94 141 SER A N 1
ATOM 1055 C CA . SER A 1 141 ? 29.614 34.644 -38.232 1.00 35.94 141 SER A CA 1
ATOM 1056 C C . SER A 1 141 ? 28.373 33.746 -38.041 1.00 35.94 141 SER A C 1
ATOM 1058 O O . SER A 1 141 ? 28.323 32.875 -37.178 1.00 35.94 141 SER A O 1
ATOM 1060 N N . VAL A 1 142 ? 27.371 33.989 -38.887 1.00 40.44 142 VAL A N 1
ATOM 1061 C CA . VAL A 1 142 ? 25.999 33.429 -38.975 1.00 40.44 142 VAL A CA 1
ATOM 1062 C C . VAL A 1 142 ? 25.992 31.933 -39.396 1.00 40.44 142 VAL A C 1
ATOM 1064 O O . VAL A 1 142 ? 26.908 31.508 -40.100 1.00 40.44 142 VAL A O 1
ATOM 1067 N N . PRO A 1 143 ? 24.987 31.114 -38.995 1.00 41.94 143 PRO A N 1
ATOM 1068 C CA . PRO A 1 143 ? 23.868 30.826 -39.902 1.00 41.94 143 PRO A CA 1
ATOM 1069 C C . PRO A 1 143 ? 22.471 30.930 -39.265 1.00 41.94 143 PRO A C 1
ATOM 1071 O O . PRO A 1 143 ? 22.226 30.604 -38.110 1.00 41.94 143 PRO A O 1
ATOM 1074 N N . THR A 1 144 ? 21.561 31.396 -40.110 1.00 35.72 144 THR A N 1
ATOM 1075 C CA . THR A 1 144 ? 20.106 31.521 -40.007 1.00 35.72 144 THR A CA 1
ATOM 1076 C C . THR A 1 144 ? 19.399 30.201 -39.656 1.00 35.72 144 THR A C 1
ATOM 1078 O O . THR A 1 144 ? 19.747 29.172 -40.231 1.00 35.72 144 THR A O 1
ATOM 1081 N N . GLY A 1 145 ? 18.344 30.239 -38.827 1.00 33.50 145 GLY A N 1
ATOM 1082 C CA . GLY A 1 145 ? 17.360 29.146 -38.767 1.00 33.50 145 GLY A CA 1
ATOM 1083 C C . GLY A 1 145 ? 16.507 29.038 -37.494 1.00 33.50 145 GLY A C 1
ATOM 1084 O O . GLY A 1 145 ? 16.840 28.252 -36.623 1.00 33.50 145 GLY A O 1
ATOM 1085 N N . ASP A 1 146 ? 15.390 29.771 -37.487 1.00 34.16 146 ASP A N 1
ATOM 1086 C CA . ASP A 1 146 ? 14.049 29.374 -37.003 1.00 34.16 146 ASP A CA 1
ATOM 1087 C C . ASP A 1 146 ? 13.692 29.243 -35.493 1.00 34.16 146 ASP A C 1
ATOM 1089 O O . ASP A 1 146 ? 14.268 28.468 -34.738 1.00 34.16 146 ASP A O 1
ATOM 1093 N N . ASP A 1 147 ? 12.658 30.022 -35.141 1.00 33.75 147 ASP A N 1
ATOM 1094 C CA . ASP A 1 147 ? 11.557 29.872 -34.167 1.00 33.75 147 ASP A CA 1
ATOM 1095 C C . ASP A 1 147 ? 11.731 29.401 -32.697 1.00 33.75 147 ASP A C 1
ATOM 1097 O O . ASP A 1 147 ? 12.094 28.268 -32.393 1.00 33.75 147 ASP A O 1
ATOM 1101 N N . GLY A 1 148 ? 11.205 30.234 -31.775 1.00 36.59 148 GLY A N 1
ATOM 1102 C CA . GLY A 1 148 ? 10.491 29.772 -30.567 1.00 36.59 148 GLY A CA 1
ATOM 1103 C C . GLY A 1 148 ? 11.008 30.261 -29.196 1.00 36.59 148 GLY A C 1
ATOM 1104 O O . GLY A 1 148 ? 12.111 29.896 -28.794 1.00 36.59 148 GLY A O 1
ATOM 1105 N N . PRO A 1 149 ? 10.215 31.009 -28.394 1.00 46.03 149 PRO A N 1
ATOM 1106 C CA . PRO A 1 149 ? 10.644 31.556 -27.108 1.00 46.03 149 PRO A CA 1
ATOM 1107 C C . PRO A 1 149 ? 10.244 30.645 -25.938 1.00 46.03 149 PRO A C 1
ATOM 1109 O O . PRO A 1 149 ? 9.325 30.975 -25.205 1.00 46.03 149 PRO A O 1
ATOM 1112 N N . PHE A 1 150 ? 10.902 29.502 -25.738 1.00 38.72 150 PHE A N 1
ATOM 1113 C CA . PHE A 1 150 ? 10.761 28.720 -24.495 1.00 38.72 150 PHE A CA 1
ATOM 1114 C C . PHE A 1 150 ? 12.046 27.939 -24.208 1.00 38.72 150 PHE A C 1
ATOM 1116 O O . PHE A 1 150 ? 12.117 26.725 -24.375 1.00 38.72 150 PHE A O 1
ATOM 1123 N N . ALA A 1 151 ? 13.077 28.656 -23.768 1.00 33.75 151 ALA A N 1
ATOM 1124 C CA . ALA A 1 151 ? 14.323 28.072 -23.279 1.00 33.75 151 ALA A CA 1
ATOM 1125 C C . ALA A 1 151 ? 14.425 28.146 -21.746 1.00 33.75 151 ALA A C 1
ATOM 1127 O O . ALA A 1 151 ? 15.511 28.306 -21.212 1.00 33.75 151 ALA A O 1
ATOM 1128 N N . ASP A 1 152 ? 13.310 27.973 -21.032 1.00 38.25 152 ASP A N 1
ATOM 1129 C CA . ASP A 1 152 ? 13.334 27.632 -19.605 1.00 38.25 152 ASP A CA 1
ATOM 1130 C C . ASP A 1 152 ? 13.188 26.115 -19.466 1.00 38.25 152 ASP A C 1
ATOM 1132 O O . ASP A 1 152 ? 12.186 25.578 -18.990 1.00 38.25 152 ASP A O 1
ATOM 1136 N N . THR A 1 153 ? 14.206 25.390 -19.932 1.00 35.84 153 THR A N 1
ATOM 1137 C CA . THR A 1 153 ? 14.347 23.982 -19.559 1.00 35.84 153 THR A CA 1
ATOM 1138 C C . THR A 1 153 ? 14.953 23.964 -18.165 1.00 35.84 153 THR A C 1
ATOM 1140 O O . THR A 1 153 ? 16.168 24.022 -18.002 1.00 35.84 153 THR A O 1
ATOM 1143 N N . VAL A 1 154 ? 14.092 23.891 -17.150 1.00 46.12 154 VAL A N 1
ATOM 1144 C CA . VAL A 1 154 ? 14.477 23.459 -15.803 1.00 46.12 154 VAL A CA 1
ATOM 1145 C C . VAL A 1 154 ? 14.968 22.017 -15.934 1.00 46.12 154 VAL A C 1
ATOM 1147 O O . VAL A 1 154 ? 14.202 21.058 -15.827 1.00 46.12 154 VAL A O 1
ATOM 1150 N N . THR A 1 155 ? 16.247 21.840 -16.252 1.00 42.81 155 THR A N 1
ATOM 1151 C CA . THR A 1 155 ? 16.891 20.537 -16.178 1.00 42.81 155 THR A CA 1
ATOM 1152 C C . THR A 1 155 ? 16.970 20.179 -14.706 1.00 42.81 155 THR A C 1
ATOM 1154 O O . THR A 1 155 ? 17.769 20.747 -13.969 1.00 42.81 155 THR A O 1
ATOM 1157 N N . LEU A 1 156 ? 16.101 19.263 -14.272 1.00 38.62 156 LEU A N 1
ATOM 1158 C CA . LEU A 1 156 ? 16.254 18.534 -13.018 1.00 38.62 156 LEU A CA 1
ATOM 1159 C C . LEU A 1 156 ? 17.690 18.013 -12.976 1.00 38.62 156 LEU A C 1
ATOM 1161 O O . LEU A 1 156 ? 18.033 17.094 -13.724 1.00 38.62 156 LEU A O 1
ATOM 1165 N N . GLU A 1 157 ? 18.536 18.643 -12.165 1.00 42.38 157 GLU A N 1
ATOM 1166 C CA . GLU A 1 157 ? 19.929 18.249 -12.024 1.00 42.38 157 GLU A CA 1
ATOM 1167 C C . GLU A 1 157 ? 19.958 16.826 -11.470 1.00 42.38 157 GLU A C 1
ATOM 1169 O O . GLU A 1 157 ? 19.646 16.537 -10.315 1.00 42.38 157 GLU A O 1
ATOM 1174 N N . GLN A 1 158 ? 20.230 15.901 -12.384 1.00 44.34 158 GLN A N 1
ATOM 1175 C CA . GLN A 1 158 ? 20.223 14.473 -12.169 1.00 44.34 158 GLN A CA 1
ATOM 1176 C C . GLN A 1 158 ? 21.441 14.108 -11.319 1.00 44.34 158 GLN A C 1
ATOM 1178 O O . GLN A 1 158 ? 22.498 13.754 -11.840 1.00 44.34 158 GLN A O 1
ATOM 1183 N N . GLN A 1 159 ? 21.298 14.169 -9.997 1.00 39.12 159 GLN A N 1
ATOM 1184 C CA . GLN A 1 159 ? 22.321 13.698 -9.071 1.00 39.12 159 GLN A CA 1
ATOM 1185 C C . GLN A 1 159 ? 22.309 12.157 -9.030 1.00 39.12 159 GLN A C 1
ATOM 1187 O O . GLN A 1 159 ? 21.798 11.529 -8.107 1.00 39.12 159 GLN A O 1
ATOM 1192 N N . THR A 1 160 ? 22.827 11.508 -10.075 1.00 49.09 160 THR A N 1
ATOM 1193 C CA . THR A 1 160 ? 23.119 10.070 -10.026 1.00 49.09 160 THR A CA 1
ATOM 1194 C C . THR A 1 160 ? 24.464 9.874 -9.351 1.00 49.09 160 THR A C 1
ATOM 1196 O O . THR A 1 160 ? 25.482 10.256 -9.921 1.00 49.09 160 THR A O 1
ATOM 1199 N N . SER A 1 161 ? 24.486 9.242 -8.177 1.00 44.41 161 SER A N 1
ATOM 1200 C CA . SER A 1 161 ? 25.708 8.639 -7.645 1.00 44.41 161 SER A CA 1
ATOM 1201 C C . SER A 1 161 ? 26.230 7.646 -8.686 1.00 44.41 161 SER A C 1
ATOM 1203 O O . SER A 1 161 ? 25.616 6.597 -8.908 1.00 44.41 161 SER A O 1
ATOM 1205 N N . SER A 1 162 ? 27.310 7.990 -9.383 1.00 44.38 162 SER A N 1
ATOM 1206 C CA . SER A 1 162 ? 27.998 7.058 -10.266 1.00 44.38 162 SER A CA 1
ATOM 1207 C C . SER A 1 162 ? 28.602 5.967 -9.391 1.00 44.38 162 SER A C 1
ATOM 1209 O O . SER A 1 162 ? 29.575 6.198 -8.679 1.00 44.38 162 SER A O 1
ATOM 1211 N N . ILE A 1 163 ? 27.994 4.782 -9.403 1.00 50.81 163 ILE A N 1
ATOM 1212 C CA . ILE A 1 163 ? 28.642 3.579 -8.889 1.00 50.81 163 ILE A CA 1
ATOM 1213 C C . ILE A 1 163 ? 29.769 3.291 -9.878 1.00 50.81 163 ILE A C 1
ATOM 1215 O O . ILE A 1 163 ? 29.535 2.739 -10.952 1.00 50.81 163 ILE A O 1
ATOM 1219 N N . GLU A 1 164 ? 30.964 3.775 -9.559 1.00 49.31 164 GLU A N 1
ATOM 1220 C CA . GLU A 1 164 ? 32.163 3.586 -10.363 1.00 49.31 164 GLU A CA 1
ATOM 1221 C C . GLU A 1 164 ? 32.535 2.097 -10.312 1.00 49.31 164 GLU A C 1
ATOM 1223 O O . GLU A 1 164 ? 33.044 1.564 -9.329 1.00 49.31 164 GLU A O 1
ATOM 1228 N N . GLY A 1 165 ? 32.126 1.383 -11.352 1.00 54.41 165 GLY A N 1
ATOM 1229 C CA . GLY A 1 165 ? 32.256 -0.056 -11.504 1.00 54.41 165 GLY A CA 1
ATOM 1230 C C . GLY A 1 165 ? 31.669 -0.463 -12.850 1.00 54.41 165 GLY A C 1
ATOM 1231 O O . GLY A 1 165 ? 31.034 0.333 -13.537 1.00 54.41 165 GLY A O 1
ATOM 1232 N N . THR A 1 166 ? 31.845 -1.712 -13.261 1.00 55.19 166 THR A N 1
ATOM 1233 C CA . THR A 1 166 ? 31.348 -2.282 -14.532 1.00 55.19 166 THR A CA 1
ATOM 1234 C C . THR A 1 166 ? 29.814 -2.257 -14.712 1.00 55.19 166 THR A C 1
ATOM 1236 O O . THR A 1 166 ? 29.291 -2.843 -15.657 1.00 55.19 166 THR A O 1
ATOM 1239 N N . SER A 1 167 ? 29.080 -1.575 -13.831 1.00 63.34 167 SER A N 1
ATOM 1240 C CA . SER A 1 167 ? 27.624 -1.536 -13.755 1.00 63.34 167 SER A CA 1
ATOM 1241 C C . SER A 1 167 ? 27.039 -0.501 -14.723 1.00 63.34 167 SER A C 1
ATOM 1243 O O . SER A 1 167 ? 27.456 0.655 -14.744 1.00 63.34 167 SER A O 1
ATOM 1245 N N . GLY A 1 168 ? 26.070 -0.907 -15.547 1.00 69.62 168 GLY A N 1
ATOM 1246 C CA . GLY A 1 168 ? 25.338 0.001 -16.437 1.00 69.62 168 GLY A CA 1
ATOM 1247 C C . GLY A 1 168 ? 24.572 1.095 -15.677 1.00 69.62 168 GLY A C 1
ATOM 1248 O O . GLY A 1 168 ? 24.297 0.979 -14.482 1.00 69.62 168 GLY A O 1
ATOM 1249 N N . LYS A 1 169 ? 24.194 2.173 -16.374 1.00 82.62 169 LYS A N 1
ATOM 1250 C CA . LYS A 1 169 ? 23.450 3.298 -15.779 1.00 82.62 169 LYS A CA 1
ATOM 1251 C C . LYS A 1 169 ? 21.952 2.981 -15.725 1.00 82.62 169 LYS A C 1
ATOM 1253 O O . LYS A 1 169 ? 21.334 2.777 -16.768 1.00 82.62 169 LYS A O 1
ATOM 1258 N N . VAL A 1 170 ? 21.356 2.998 -14.532 1.00 85.50 170 VAL A N 1
ATOM 1259 C CA . VAL A 1 170 ? 19.901 2.867 -14.334 1.00 85.50 170 VAL A CA 1
ATOM 1260 C C . VAL A 1 170 ? 19.335 4.190 -13.821 1.00 85.50 170 VAL A C 1
ATOM 1262 O O . VAL A 1 170 ? 19.857 4.763 -12.868 1.00 85.50 170 VAL A O 1
ATOM 1265 N N . SER A 1 171 ? 18.272 4.684 -14.451 1.00 88.62 171 SER A N 1
ATOM 1266 C CA . SER A 1 171 ? 17.499 5.845 -14.002 1.00 88.62 171 SER A CA 1
ATOM 1267 C C . SER A 1 171 ? 16.072 5.401 -13.694 1.00 88.62 171 SER A C 1
ATOM 1269 O O . SER A 1 171 ? 15.445 4.738 -14.517 1.00 88.62 171 SER A O 1
ATOM 1271 N N . LEU A 1 172 ? 15.579 5.738 -12.502 1.00 90.94 172 LEU A N 1
ATOM 1272 C CA . LEU A 1 172 ? 14.210 5.468 -12.072 1.00 90.94 172 LEU A CA 1
ATOM 1273 C C . LEU A 1 172 ? 13.431 6.781 -12.032 1.00 90.94 172 LEU A C 1
ATOM 1275 O O . LEU A 1 172 ? 13.856 7.733 -11.380 1.00 90.94 172 LEU A O 1
ATOM 1279 N N . TRP A 1 173 ? 12.282 6.805 -12.694 1.00 92.50 173 TRP A N 1
ATOM 1280 C CA . TRP A 1 173 ? 11.301 7.873 -12.607 1.00 92.50 173 TRP A CA 1
ATOM 1281 C C . TRP A 1 173 ? 10.031 7.329 -11.958 1.00 92.50 173 TRP A C 1
ATOM 1283 O O . TRP A 1 173 ? 9.500 6.306 -12.393 1.00 92.50 173 TRP A O 1
ATOM 1293 N N . MET A 1 174 ? 9.572 7.986 -10.895 1.00 95.06 174 MET A N 1
ATOM 1294 C CA . MET A 1 174 ? 8.454 7.526 -10.073 1.00 95.06 174 MET A CA 1
ATOM 1295 C C . MET A 1 174 ? 7.380 8.609 -10.012 1.00 95.06 174 MET A C 1
ATOM 1297 O O . MET A 1 174 ? 7.649 9.710 -9.534 1.00 95.06 174 MET A O 1
ATOM 1301 N N . GLN A 1 175 ? 6.169 8.281 -10.452 1.00 93.56 175 GLN A N 1
ATOM 1302 C CA . GLN A 1 175 ? 4.993 9.137 -10.345 1.00 93.56 175 GLN A CA 1
ATOM 1303 C C . GLN A 1 175 ? 3.930 8.440 -9.500 1.00 93.56 175 GLN A C 1
ATOM 1305 O O . GLN A 1 175 ? 3.533 7.313 -9.792 1.00 93.56 175 GLN A O 1
ATOM 1310 N N . TRP A 1 176 ? 3.450 9.138 -8.474 1.00 91.44 176 TRP A N 1
ATOM 1311 C CA . TRP A 1 176 ? 2.406 8.656 -7.573 1.00 91.44 176 TRP A CA 1
ATOM 1312 C C . TRP A 1 176 ? 1.270 9.657 -7.554 1.00 91.44 176 TRP A C 1
ATOM 1314 O O . TRP A 1 176 ? 1.494 10.846 -7.312 1.00 91.44 176 TRP A O 1
ATOM 1324 N N . MET A 1 177 ? 0.051 9.178 -7.764 1.00 89.12 177 MET A N 1
ATOM 1325 C CA . MET A 1 177 ? -1.130 9.966 -7.448 1.00 89.12 177 MET A CA 1
ATOM 1326 C C . MET A 1 177 ? -1.296 10.005 -5.933 1.00 89.12 177 MET A C 1
ATOM 1328 O O . MET A 1 177 ? -1.232 8.969 -5.274 1.00 89.12 177 MET A O 1
ATOM 1332 N N . LEU A 1 178 ? -1.513 11.194 -5.373 1.00 89.56 178 LEU A N 1
ATOM 1333 C CA . LEU A 1 178 ? -1.888 11.343 -3.972 1.00 89.56 178 LEU A CA 1
ATOM 1334 C C . LEU A 1 178 ? -3.408 11.144 -3.863 1.00 89.56 178 LEU A C 1
ATOM 1336 O O . LEU A 1 178 ? -4.157 12.052 -4.238 1.00 89.56 178 LEU A O 1
ATOM 1340 N N . PRO A 1 179 ? -3.903 9.983 -3.394 1.00 91.06 179 PRO A N 1
ATOM 1341 C CA . PRO A 1 179 ? -5.334 9.785 -3.262 1.00 91.06 179 PRO A CA 1
ATOM 1342 C C . PRO A 1 179 ? -5.875 10.630 -2.109 1.00 91.06 179 PRO A C 1
ATOM 1344 O O . PRO A 1 179 ? -5.179 10.929 -1.136 1.00 91.06 179 PRO A O 1
ATOM 1347 N N . LYS A 1 180 ? -7.169 10.948 -2.164 1.00 93.50 180 LYS A N 1
ATOM 1348 C CA . LYS A 1 180 ? -7.874 11.451 -0.986 1.00 93.50 180 LYS A CA 1
ATOM 1349 C C . LYS A 1 180 ? -7.844 10.376 0.102 1.00 93.50 180 LYS A C 1
ATOM 1351 O O . LYS A 1 180 ? -8.326 9.267 -0.121 1.00 93.50 180 LYS A O 1
ATOM 1356 N N . VAL A 1 181 ? -7.327 10.727 1.275 1.00 94.19 181 VAL A N 1
ATOM 1357 C CA . VAL A 1 181 ? -7.315 9.857 2.454 1.00 94.19 181 VAL A CA 1
ATOM 1358 C C . VAL A 1 181 ? -8.358 10.352 3.445 1.00 94.19 181 VAL A C 1
ATOM 1360 O O . VAL A 1 181 ? -8.367 11.524 3.817 1.00 94.19 181 VAL A O 1
ATOM 1363 N N . THR A 1 182 ? -9.238 9.455 3.875 1.00 95.81 182 THR A N 1
ATOM 1364 C CA . THR A 1 182 ? -10.232 9.721 4.916 1.00 95.81 182 THR A CA 1
ATOM 1365 C C . THR A 1 182 ? -9.996 8.762 6.070 1.00 95.81 182 THR A C 1
ATOM 1367 O O . THR A 1 182 ? -9.943 7.553 5.859 1.00 95.81 182 THR A O 1
ATOM 1370 N N . VAL A 1 183 ? -9.878 9.293 7.285 1.00 94.81 183 VAL A N 1
ATOM 1371 C CA . VAL A 1 183 ? -9.699 8.497 8.503 1.00 94.81 183 VAL A CA 1
ATOM 1372 C C . VAL A 1 183 ? -10.886 8.735 9.427 1.00 94.81 183 VAL A C 1
ATOM 1374 O O . VAL A 1 183 ? -11.212 9.879 9.740 1.00 94.81 183 VAL A O 1
ATOM 1377 N N . GLN A 1 184 ? -11.532 7.656 9.857 1.00 94.06 184 GLN A N 1
ATOM 1378 C CA . GLN A 1 184 ? -12.623 7.674 10.825 1.00 94.06 184 GLN A CA 1
ATOM 1379 C C . GLN A 1 184 ? -12.197 6.915 12.078 1.00 94.06 184 GLN A C 1
ATOM 1381 O O . GLN A 1 184 ? -11.795 5.752 12.006 1.00 94.06 184 GLN A O 1
ATOM 1386 N N . LEU A 1 185 ? -12.288 7.583 13.225 1.00 92.62 185 LEU A N 1
ATOM 1387 C CA . LEU A 1 185 ? -11.936 7.019 14.523 1.00 92.62 185 LEU A CA 1
ATOM 1388 C C . LEU A 1 185 ? -13.205 6.771 15.335 1.00 92.62 185 LEU A C 1
ATOM 1390 O O . LEU A 1 185 ? -14.050 7.657 15.457 1.00 92.62 185 LEU A O 1
ATOM 1394 N N . PHE A 1 186 ? -13.321 5.571 15.895 1.00 87.31 186 PHE A N 1
ATOM 1395 C CA . PHE A 1 186 ? -14.466 5.139 16.687 1.00 87.31 186 PHE A CA 1
ATOM 1396 C C . PHE A 1 186 ? -14.042 4.881 18.135 1.00 87.31 186 PHE A C 1
ATOM 1398 O O . PHE A 1 186 ? -13.116 4.108 18.400 1.00 87.31 186 PHE A O 1
ATOM 1405 N N . ALA A 1 187 ? -14.762 5.491 19.075 1.00 78.88 187 ALA A N 1
ATOM 1406 C CA . ALA A 1 187 ? -14.638 5.226 20.503 1.00 78.88 187 ALA A CA 1
ATOM 1407 C C . ALA A 1 187 ? -15.902 4.504 21.007 1.00 78.88 187 ALA A C 1
ATOM 1409 O O . ALA A 1 187 ? -17.000 4.852 20.567 1.00 78.88 187 ALA A O 1
ATOM 1410 N N . PRO A 1 188 ? -15.784 3.516 21.915 1.00 67.69 188 PRO A N 1
ATOM 1411 C CA . PRO A 1 188 ? -16.943 2.956 22.602 1.00 67.69 188 PRO A CA 1
ATOM 1412 C C . PRO A 1 188 ? -17.657 4.050 23.403 1.00 67.69 188 PRO A C 1
ATOM 1414 O O . PRO A 1 188 ? -17.000 4.849 24.072 1.00 67.69 188 PRO A O 1
ATOM 1417 N N . GLU A 1 189 ? -18.989 4.074 23.357 1.00 69.88 189 GLU A N 1
ATOM 1418 C CA . GLU A 1 189 ? -19.781 4.959 24.211 1.00 69.88 189 GLU A CA 1
ATOM 1419 C C . GLU A 1 189 ? -19.506 4.606 25.685 1.00 69.88 189 GLU A C 1
ATOM 1421 O O . GLU A 1 189 ? -19.497 3.417 26.032 1.00 69.88 189 GLU A O 1
ATOM 1426 N N . PRO A 1 190 ? -19.226 5.588 26.564 1.00 62.03 190 PRO A N 1
ATOM 1427 C CA . PRO A 1 190 ? -19.016 5.297 27.972 1.00 62.03 190 PRO A CA 1
ATOM 1428 C C . PRO A 1 190 ? -20.301 4.682 28.522 1.00 62.03 190 PRO A C 1
ATOM 1430 O O . PRO A 1 190 ? -21.345 5.330 28.527 1.00 62.03 190 PRO A O 1
ATOM 1433 N N . ALA A 1 191 ? -20.228 3.425 28.969 1.00 60.66 191 ALA A N 1
ATOM 1434 C CA . ALA A 1 191 ? -21.357 2.746 29.583 1.00 60.66 191 ALA A CA 1
ATOM 1435 C C . ALA A 1 191 ? -21.916 3.641 30.696 1.00 60.66 191 ALA A C 1
ATOM 1437 O O . ALA A 1 191 ? -21.227 3.915 31.684 1.00 60.66 191 ALA A O 1
ATOM 1438 N N . ALA A 1 192 ? -23.142 4.138 30.504 1.00 54.25 192 ALA A N 1
ATOM 1439 C CA . ALA A 1 192 ? -23.856 4.881 31.524 1.00 54.25 192 ALA A CA 1
ATOM 1440 C C . ALA A 1 192 ? -23.845 4.027 32.795 1.00 54.25 192 ALA A C 1
ATOM 1442 O O . ALA A 1 192 ? -24.353 2.903 32.793 1.00 54.25 192 ALA A O 1
ATOM 1443 N N . ARG A 1 193 ? -23.183 4.532 33.844 1.00 49.78 193 ARG A N 1
ATOM 1444 C CA . ARG A 1 193 ? -23.128 3.880 35.154 1.00 49.78 193 ARG A CA 1
ATOM 1445 C C . ARG A 1 193 ? -24.573 3.605 35.583 1.00 49.78 193 ARG A C 1
ATOM 1447 O O . ARG A 1 193 ? -25.324 4.554 35.789 1.00 49.78 193 ARG A O 1
ATOM 1454 N N . LYS A 1 194 ? -24.954 2.329 35.637 1.00 39.97 194 LYS A N 1
ATOM 1455 C CA . LYS A 1 194 ? -26.169 1.867 36.312 1.00 39.97 194 LYS A CA 1
ATOM 1456 C C . LYS A 1 194 ? -25.861 1.630 37.779 1.00 39.97 194 LYS A C 1
ATOM 1458 O O . LYS A 1 194 ? -24.745 1.135 38.053 1.00 39.97 194 LYS A O 1
#

Organism: Oryzias melastigma (NCBI:txid30732)

Radius of gyration: 33.11 Å; chains: 1; bounding box: 100×54×76 Å

pLDDT: mean 70.19, std 24.13, range [31.09, 97.5]